Protein AF-A0A838IN71-F1 (afdb_monomer_lite)

Structure (mmCIF, N/CA/C/O backbone):
data_AF-A0A838IN71-F1
#
_entry.id   AF-A0A838IN71-F1
#
loop_
_atom_site.group_PDB
_atom_site.id
_atom_site.type_symbol
_atom_site.label_atom_id
_atom_site.label_alt_id
_atom_site.label_comp_id
_atom_site.label_asym_id
_atom_site.label_entity_id
_atom_site.label_seq_id
_atom_site.pdbx_PDB_ins_code
_atom_site.Cartn_x
_atom_site.Cartn_y
_atom_site.Cartn_z
_atom_site.occupancy
_atom_site.B_iso_or_equiv
_atom_site.auth_seq_id
_atom_site.auth_comp_id
_atom_site.auth_asym_id
_atom_site.auth_atom_id
_atom_site.pdbx_PDB_model_num
ATOM 1 N N . MET A 1 1 ? -77.346 1.295 -8.255 1.00 39.66 1 MET A N 1
ATOM 2 C CA . MET A 1 1 ? -76.320 2.334 -7.996 1.00 39.66 1 MET A CA 1
ATOM 3 C C . MET A 1 1 ? -75.151 1.724 -7.218 1.00 39.66 1 MET A C 1
ATOM 5 O O . MET A 1 1 ? -75.276 1.506 -6.024 1.00 39.66 1 MET A O 1
ATOM 9 N N . LYS A 1 2 ? -74.033 1.390 -7.883 1.00 36.31 2 LYS A N 1
ATOM 10 C CA . LYS A 1 2 ? -72.777 0.961 -7.232 1.00 36.31 2 LYS A CA 1
ATOM 11 C C . LYS A 1 2 ? -71.786 2.126 -7.291 1.00 36.31 2 LYS A C 1
ATOM 13 O O . LYS A 1 2 ? -71.328 2.475 -8.375 1.00 36.31 2 LYS A O 1
ATOM 18 N N . GLN A 1 3 ? -71.467 2.733 -6.149 1.00 36.28 3 GLN A N 1
ATOM 19 C CA . GLN A 1 3 ? -70.406 3.738 -6.064 1.00 36.28 3 GLN A CA 1
ATOM 20 C C . GLN A 1 3 ? -69.031 3.058 -6.031 1.00 36.28 3 GLN A C 1
ATOM 22 O O . GLN A 1 3 ? -68.723 2.260 -5.147 1.00 36.28 3 GLN A O 1
ATOM 27 N N . ARG A 1 4 ? -68.193 3.399 -7.014 1.00 40.91 4 ARG A N 1
ATOM 28 C CA . ARG A 1 4 ? -66.763 3.073 -7.066 1.00 40.91 4 ARG A CA 1
ATOM 29 C C . ARG A 1 4 ? -66.013 3.892 -6.010 1.00 40.91 4 ARG A C 1
ATOM 31 O O . ARG A 1 4 ? -65.874 5.103 -6.164 1.00 40.91 4 ARG A O 1
ATOM 38 N N . LYS A 1 5 ? -65.453 3.241 -4.985 1.00 42.81 5 LYS A N 1
ATOM 39 C CA . LYS A 1 5 ? -64.387 3.833 -4.160 1.00 42.81 5 LYS A CA 1
ATOM 40 C C . LYS A 1 5 ? -63.046 3.684 -4.885 1.00 42.81 5 LYS A C 1
ATOM 42 O O . LYS A 1 5 ? -62.573 2.575 -5.121 1.00 42.81 5 LYS A O 1
ATOM 47 N N . ARG A 1 6 ? -62.453 4.822 -5.254 1.00 37.00 6 ARG A N 1
ATOM 48 C CA . ARG A 1 6 ? -61.085 4.949 -5.780 1.00 37.00 6 ARG A CA 1
ATOM 49 C C . ARG A 1 6 ? -60.086 4.402 -4.751 1.00 37.00 6 ARG A C 1
ATOM 51 O O . ARG A 1 6 ? -60.018 4.919 -3.637 1.00 37.00 6 ARG A O 1
ATOM 58 N N . LYS A 1 7 ? -59.292 3.395 -5.133 1.00 37.62 7 LYS A N 1
ATOM 59 C CA . LYS A 1 7 ? -58.047 3.039 -4.433 1.00 37.62 7 LYS A CA 1
ATOM 60 C C . LYS A 1 7 ? -57.085 4.223 -4.566 1.00 37.62 7 LYS A C 1
ATOM 62 O O . LYS A 1 7 ? -56.734 4.598 -5.683 1.00 37.62 7 LYS A O 1
ATOM 67 N N . LYS A 1 8 ? -56.701 4.828 -3.437 1.00 40.53 8 LYS A N 1
ATOM 68 C CA . LYS A 1 8 ? -55.570 5.763 -3.376 1.00 40.53 8 LYS A CA 1
ATOM 69 C C . LYS A 1 8 ? -54.296 4.996 -3.733 1.00 40.53 8 LYS A C 1
ATOM 71 O O . LYS A 1 8 ? -54.122 3.859 -3.298 1.00 40.53 8 LYS A O 1
ATOM 76 N N . GLY A 1 9 ? -53.492 5.620 -4.591 1.00 32.91 9 GLY A N 1
ATOM 77 C CA . GLY A 1 9 ? -52.274 5.074 -5.170 1.00 32.91 9 GLY A CA 1
ATOM 78 C C . GLY A 1 9 ? -51.253 4.657 -4.119 1.00 32.91 9 GLY A C 1
ATOM 79 O O . GLY A 1 9 ? -51.220 5.197 -3.013 1.00 32.91 9 GLY A O 1
ATOM 80 N N . GLY A 1 10 ? -50.459 3.657 -4.500 1.00 32.62 10 GLY A N 1
ATOM 81 C CA . GLY A 1 10 ? -49.374 3.114 -3.701 1.00 32.62 10 GLY A CA 1
ATOM 82 C C . GLY A 1 10 ? -48.378 4.192 -3.297 1.00 32.62 10 GLY A C 1
ATOM 83 O O . GLY A 1 10 ? -48.067 5.097 -4.073 1.00 32.62 10 GLY A O 1
ATOM 84 N N . SER A 1 11 ? -47.888 4.079 -2.065 1.00 33.88 11 SER A N 1
ATOM 85 C CA . SER A 1 11 ? -46.715 4.820 -1.634 1.00 33.88 11 SER A CA 1
ATOM 86 C C . SER A 1 11 ? -45.557 4.469 -2.561 1.00 33.88 11 SER A C 1
ATOM 88 O O . SER A 1 11 ? -45.295 3.290 -2.811 1.00 33.88 11 SER A O 1
ATOM 90 N N . ALA A 1 12 ? -44.867 5.497 -3.046 1.00 37.56 12 ALA A N 1
ATOM 91 C CA . ALA A 1 12 ? -43.566 5.344 -3.672 1.00 37.56 12 ALA A CA 1
ATOM 92 C C . ALA A 1 12 ? -42.661 4.465 -2.783 1.00 37.56 12 ALA A C 1
ATOM 94 O O . ALA A 1 12 ? -42.728 4.585 -1.553 1.00 37.56 12 ALA A O 1
ATOM 95 N N . PRO A 1 13 ? -41.837 3.577 -3.364 1.00 39.66 13 PRO A N 1
ATOM 96 C CA . PRO A 1 13 ? -40.834 2.868 -2.588 1.00 39.66 13 PRO A CA 1
ATOM 97 C C . PRO A 1 13 ? -39.922 3.915 -1.938 1.00 39.66 13 PRO A C 1
ATOM 99 O O . PRO A 1 13 ? -39.423 4.815 -2.616 1.00 39.66 13 PRO A O 1
ATOM 102 N N . GLY A 1 14 ? -39.760 3.836 -0.615 1.00 37.97 14 GLY A N 1
ATOM 103 C CA . GLY A 1 14 ? -38.812 4.681 0.110 1.00 37.97 14 GLY A CA 1
ATOM 104 C C . GLY A 1 14 ? -37.399 4.536 -0.470 1.00 37.97 14 GLY A C 1
ATOM 105 O O . GLY A 1 14 ? -37.119 3.531 -1.133 1.00 37.97 14 GLY A O 1
ATOM 106 N N . PRO A 1 15 ? -36.508 5.520 -0.251 1.00 45.12 15 PRO A N 1
ATOM 107 C CA . PRO A 1 15 ? -35.147 5.453 -0.767 1.00 45.12 15 PRO A CA 1
ATOM 108 C C . PRO A 1 15 ? -34.523 4.131 -0.322 1.00 45.12 15 PRO A C 1
ATOM 110 O O . PRO A 1 15 ? -34.572 3.792 0.862 1.00 45.12 15 PRO A O 1
ATOM 113 N N . LEU A 1 16 ? -34.012 3.370 -1.297 1.00 45.66 16 LEU A N 1
ATOM 114 C CA . LEU A 1 16 ? -33.254 2.134 -1.104 1.00 45.66 16 LEU A CA 1
ATOM 115 C C . LEU A 1 16 ? -32.384 2.302 0.141 1.00 45.66 16 LEU A C 1
ATOM 117 O O . LEU A 1 16 ? -31.534 3.191 0.154 1.00 45.66 16 LEU A O 1
ATOM 121 N N . GLY A 1 17 ? -32.644 1.511 1.189 1.00 45.59 17 GLY A N 1
ATOM 122 C CA . GLY A 1 17 ? -31.919 1.602 2.455 1.00 45.59 17 GLY A CA 1
ATOM 123 C C . GLY A 1 17 ? -30.427 1.712 2.167 1.00 45.59 17 GLY A C 1
ATOM 124 O O . GLY A 1 17 ? -29.856 0.809 1.557 1.00 45.59 17 GLY A O 1
ATOM 125 N N . GLN A 1 18 ? -29.848 2.869 2.493 1.00 56.88 18 GLN A N 1
ATOM 126 C CA . GLN A 1 18 ? -28.529 3.282 2.029 1.00 56.88 18 GLN A CA 1
ATOM 127 C C . GLN A 1 18 ? -27.516 2.207 2.430 1.00 56.88 18 GLN A C 1
ATOM 129 O O . GLN A 1 18 ? -27.207 2.045 3.614 1.00 56.88 18 GLN A O 1
ATOM 134 N N . ARG A 1 19 ? -27.066 1.399 1.459 1.00 70.00 19 ARG A N 1
ATOM 135 C CA . ARG A 1 19 ? -26.041 0.384 1.707 1.00 70.00 19 ARG A CA 1
ATOM 136 C C . ARG A 1 19 ? -24.824 1.143 2.222 1.00 70.00 19 ARG A C 1
ATOM 138 O O . ARG A 1 19 ? -24.327 2.019 1.531 1.00 70.00 19 ARG A O 1
ATOM 145 N N . ARG A 1 20 ? -24.400 0.867 3.455 1.00 82.25 20 ARG A N 1
ATOM 146 C CA . ARG A 1 20 ? -23.203 1.494 4.029 1.00 82.25 20 ARG A CA 1
ATOM 147 C C . ARG A 1 20 ? -21.959 0.813 3.480 1.00 82.25 20 ARG A C 1
ATOM 149 O O . ARG A 1 20 ? -21.944 -0.420 3.360 1.00 82.25 20 ARG A O 1
ATOM 156 N N . THR A 1 21 ? -20.953 1.615 3.154 1.00 92.75 21 THR A N 1
ATOM 157 C CA . THR A 1 21 ? -19.617 1.140 2.778 1.00 92.75 21 THR A CA 1
ATOM 158 C C . THR A 1 21 ? -18.914 0.511 3.989 1.00 92.75 21 THR A C 1
ATOM 160 O O . THR A 1 21 ? -19.411 0.583 5.121 1.00 92.75 21 THR A O 1
ATOM 163 N N . ILE A 1 22 ? -17.800 -0.181 3.768 1.00 93.06 22 ILE A N 1
ATOM 164 C CA . ILE A 1 22 ? -16.965 -0.722 4.846 1.00 93.06 22 ILE A CA 1
ATOM 165 C C . ILE A 1 22 ? -16.350 0.441 5.631 1.00 93.06 22 ILE A C 1
ATOM 167 O O . ILE A 1 22 ? -16.442 0.459 6.862 1.00 93.06 22 ILE A O 1
ATOM 171 N N . ALA A 1 23 ? -15.842 1.454 4.927 1.00 93.44 23 ALA A N 1
ATOM 172 C CA . ALA A 1 23 ? -15.331 2.687 5.507 1.00 93.44 23 ALA A CA 1
ATOM 173 C C . ALA A 1 23 ? -16.372 3.395 6.391 1.00 93.44 23 ALA A C 1
ATOM 175 O O . ALA A 1 23 ? -16.059 3.740 7.528 1.00 93.44 23 ALA A O 1
ATOM 176 N N . ASP A 1 24 ? -17.626 3.540 5.938 1.00 91.88 24 ASP A N 1
ATOM 177 C CA . ASP A 1 24 ? -18.691 4.179 6.732 1.00 91.88 24 ASP A CA 1
ATOM 178 C C . ASP A 1 24 ? -18.941 3.441 8.050 1.00 91.88 24 ASP A C 1
ATOM 180 O O . ASP A 1 24 ? -19.147 4.058 9.098 1.00 91.88 24 ASP A O 1
ATOM 184 N N . LYS A 1 25 ? -18.946 2.102 8.010 1.00 92.50 25 LYS A N 1
ATOM 185 C CA . LYS A 1 25 ? -19.155 1.273 9.205 1.00 92.50 25 LYS A CA 1
ATOM 186 C C . LYS A 1 25 ? -18.004 1.443 10.191 1.00 92.50 25 LYS A C 1
ATOM 188 O O . LYS A 1 25 ? -18.261 1.621 11.383 1.00 92.50 25 LYS A O 1
ATOM 193 N N . LEU A 1 26 ? -16.767 1.430 9.697 1.00 92.81 26 LEU A N 1
ATOM 194 C CA . LEU A 1 26 ? -15.571 1.644 10.509 1.00 92.81 26 LEU A CA 1
ATOM 195 C C . LEU A 1 26 ? -15.552 3.047 11.116 1.00 92.81 26 LEU A C 1
ATOM 197 O O . LEU A 1 26 ? -15.467 3.172 12.335 1.00 92.81 26 LEU A O 1
ATOM 201 N N . ALA A 1 27 ? -15.731 4.089 10.305 1.00 91.38 27 ALA A N 1
ATOM 202 C CA . ALA A 1 27 ? -15.763 5.475 10.763 1.00 91.38 27 ALA A CA 1
ATOM 203 C C . ALA A 1 27 ? -16.852 5.695 11.825 1.00 91.38 27 ALA A C 1
ATOM 205 O O . ALA A 1 27 ? -16.599 6.289 12.875 1.00 91.38 27 ALA A O 1
ATOM 206 N N . GLN A 1 28 ? -18.052 5.147 11.609 1.00 90.31 28 GLN A N 1
ATOM 207 C CA . GLN A 1 28 ? -19.135 5.225 12.585 1.00 90.31 28 GLN A CA 1
ATOM 208 C C . GLN A 1 28 ? -18.782 4.517 13.898 1.00 90.31 28 GLN A C 1
ATOM 210 O O . GLN A 1 28 ? -19.074 5.035 14.981 1.00 90.31 28 GLN A O 1
ATOM 215 N N . ARG A 1 29 ? -18.171 3.330 13.823 1.00 90.25 29 ARG A N 1
ATOM 216 C CA . ARG A 1 29 ? -17.752 2.576 15.007 1.00 90.25 29 ARG A CA 1
ATOM 217 C C . ARG A 1 29 ? -16.670 3.332 15.771 1.00 90.25 29 ARG A C 1
ATOM 219 O O . ARG A 1 29 ? -16.819 3.511 16.976 1.00 90.25 29 ARG A O 1
ATOM 226 N N . MET A 1 30 ? -15.652 3.843 15.085 1.00 89.81 30 MET A N 1
ATOM 227 C CA . MET A 1 30 ? -14.589 4.657 15.680 1.00 89.81 30 MET A CA 1
ATOM 228 C C . MET A 1 30 ? -15.146 5.900 16.372 1.00 89.81 30 MET A C 1
ATOM 230 O O . MET A 1 30 ? -14.833 6.149 17.532 1.00 89.81 30 MET A O 1
ATOM 234 N N . HIS A 1 31 ? -16.041 6.634 15.707 1.00 88.62 31 HIS A N 1
ATOM 235 C CA . HIS A 1 31 ? -16.687 7.808 16.290 1.00 88.62 31 HIS A CA 1
ATOM 236 C C . HIS A 1 31 ? -17.460 7.463 17.569 1.00 88.62 31 HIS A C 1
ATOM 238 O O . HIS A 1 31 ? -17.336 8.150 18.582 1.00 88.62 31 HIS A O 1
ATOM 244 N N . LYS A 1 32 ? -18.205 6.349 17.557 1.00 89.75 32 LYS A N 1
ATOM 245 C CA . LYS A 1 32 ? -18.928 5.859 18.736 1.00 89.75 32 LYS A CA 1
ATOM 246 C C . LYS A 1 32 ? -17.983 5.509 19.890 1.00 89.75 32 LYS A C 1
ATOM 248 O O . LYS A 1 32 ? -18.320 5.798 21.034 1.00 89.75 32 LYS A O 1
ATOM 253 N N . TYR A 1 33 ? -16.830 4.900 19.606 1.00 87.81 33 TYR A N 1
ATOM 254 C CA . TYR A 1 33 ? -15.818 4.599 20.625 1.00 87.81 33 TYR A CA 1
ATOM 255 C C . TYR A 1 33 ? -15.187 5.870 21.202 1.00 87.81 33 TYR A C 1
ATOM 257 O O . TYR A 1 33 ? -15.085 5.985 22.418 1.00 87.81 33 TYR A O 1
ATOM 265 N N . LEU A 1 34 ? -14.834 6.847 20.361 1.00 86.56 34 LEU A N 1
ATOM 266 C CA . LEU A 1 34 ? -14.252 8.121 20.804 1.00 86.56 34 LEU A CA 1
ATOM 267 C C . LEU A 1 34 ? -15.211 8.950 21.671 1.00 86.56 34 LEU A C 1
ATOM 269 O O . LEU A 1 34 ? -14.773 9.690 22.545 1.00 86.56 34 LEU A O 1
ATOM 273 N N . GLN A 1 35 ? -16.519 8.825 21.446 1.00 89.19 35 GLN A N 1
ATOM 274 C CA . GLN A 1 35 ? -17.551 9.511 22.231 1.00 89.19 35 GLN A CA 1
ATOM 275 C C . GLN A 1 35 ? -18.035 8.720 23.455 1.00 89.19 35 GLN A C 1
ATOM 277 O O . GLN A 1 35 ? -18.900 9.198 24.198 1.00 89.19 35 GLN A O 1
ATOM 282 N N . ALA A 1 36 ? -17.539 7.501 23.669 1.00 90.88 36 ALA A N 1
ATOM 283 C CA . ALA A 1 36 ? -17.985 6.673 24.776 1.00 90.88 36 ALA A CA 1
ATOM 284 C C . ALA A 1 36 ? -17.544 7.276 26.118 1.00 90.88 36 ALA A C 1
ATOM 286 O O . ALA A 1 36 ? -16.370 7.545 26.348 1.00 90.88 36 ALA A O 1
ATOM 287 N N . LYS A 1 37 ? -18.496 7.449 27.044 1.00 90.44 37 LYS A N 1
ATOM 288 C CA . LYS A 1 37 ? -18.215 7.949 28.405 1.00 90.44 37 LYS A CA 1
ATOM 289 C C . LYS A 1 37 ? -17.441 6.950 29.266 1.00 90.44 37 LYS A C 1
ATOM 291 O O . LYS A 1 37 ? -16.809 7.338 30.240 1.00 90.44 37 LYS A O 1
ATOM 296 N N . VAL A 1 38 ? -17.553 5.666 28.936 1.00 90.31 38 VAL A N 1
ATOM 297 C CA . VAL A 1 38 ? -16.885 4.562 29.621 1.00 90.31 38 VAL A CA 1
ATOM 298 C C . VAL A 1 38 ? -16.115 3.786 28.569 1.00 90.31 38 VAL A C 1
ATOM 300 O O . VAL A 1 38 ? -16.693 3.356 27.570 1.00 90.31 38 VAL A O 1
ATOM 303 N N . VAL A 1 39 ? -14.818 3.623 28.803 1.00 88.69 39 VAL A N 1
ATOM 304 C CA . VAL A 1 39 ? -13.902 2.883 27.936 1.00 88.69 39 VAL A CA 1
ATOM 305 C C . VAL A 1 39 ? -13.248 1.762 28.731 1.00 88.69 39 VAL A C 1
ATOM 307 O O . VAL A 1 39 ? -12.984 1.908 29.926 1.00 88.69 39 VAL A O 1
ATOM 310 N N . ASP A 1 40 ? -12.989 0.638 28.072 1.00 90.69 40 ASP A N 1
ATOM 311 C CA . ASP A 1 40 ? -12.219 -0.443 28.674 1.00 90.69 40 ASP A CA 1
ATOM 312 C C . ASP A 1 40 ? -10.722 -0.112 28.610 1.00 90.69 40 ASP A C 1
ATOM 314 O O . ASP A 1 40 ? -10.090 -0.190 27.557 1.00 90.69 40 ASP A O 1
ATOM 318 N N . LEU A 1 41 ? -10.151 0.254 29.758 1.00 91.94 41 LEU A N 1
ATOM 319 C CA . LEU A 1 41 ? -8.739 0.619 29.874 1.00 91.94 41 LEU A CA 1
ATOM 320 C C . LEU A 1 41 ? -7.790 -0.543 29.561 1.00 91.94 41 LEU A C 1
ATOM 322 O O . LEU A 1 41 ? -6.666 -0.292 29.127 1.00 91.94 41 LEU A O 1
ATOM 326 N N . ARG A 1 42 ? -8.218 -1.800 29.759 1.00 92.62 42 ARG A N 1
ATOM 327 C CA . ARG A 1 42 ? -7.401 -2.968 29.394 1.00 92.62 42 ARG A CA 1
ATOM 328 C C . ARG A 1 42 ? -7.274 -3.050 27.882 1.00 92.62 42 ARG A C 1
ATOM 330 O O . ARG A 1 42 ? -6.158 -3.046 27.382 1.00 92.62 42 ARG A O 1
ATOM 337 N N . SER A 1 43 ? -8.399 -2.963 27.172 1.00 88.88 43 SER A N 1
ATOM 338 C CA . SER A 1 43 ? -8.415 -2.895 25.708 1.00 88.88 43 SER A CA 1
ATOM 339 C C . SER A 1 43 ? -7.576 -1.733 25.158 1.00 88.88 43 SER A C 1
ATOM 341 O O . SER A 1 43 ? -6.866 -1.908 24.172 1.00 88.88 43 SER A O 1
ATOM 343 N N . VAL A 1 44 ? -7.603 -0.555 25.798 1.00 89.12 44 VAL A N 1
ATOM 344 C CA . VAL A 1 44 ? -6.765 0.591 25.386 1.00 89.12 44 VAL A CA 1
ATOM 345 C C . VAL A 1 44 ? -5.276 0.295 25.571 1.00 89.12 44 VAL A C 1
ATOM 347 O O . VAL A 1 44 ? -4.481 0.576 24.677 1.00 89.12 44 VAL A O 1
ATOM 350 N N . ARG A 1 45 ? -4.885 -0.274 26.717 1.00 92.56 45 ARG A N 1
ATOM 351 C CA . ARG A 1 45 ? -3.492 -0.651 26.987 1.00 92.56 45 ARG A CA 1
ATOM 352 C C . ARG A 1 45 ? -3.007 -1.712 26.002 1.00 92.56 45 ARG A C 1
ATOM 354 O O . ARG A 1 45 ? -1.938 -1.548 25.428 1.00 92.56 45 ARG A O 1
ATOM 361 N N . ASP A 1 46 ? -3.787 -2.769 25.812 1.00 90.75 46 ASP A N 1
ATOM 362 C CA . ASP A 1 46 ? -3.407 -3.902 24.969 1.00 90.75 46 ASP A CA 1
ATOM 363 C C . ASP A 1 46 ? -3.315 -3.465 23.497 1.00 90.75 46 ASP A C 1
ATOM 365 O O . ASP A 1 46 ? -2.354 -3.798 22.809 1.00 90.75 46 ASP A O 1
ATOM 369 N N . GLY A 1 47 ? -4.245 -2.615 23.042 1.00 87.56 47 GLY A N 1
ATOM 370 C CA . GLY A 1 47 ? -4.174 -1.990 21.721 1.00 87.56 47 GLY A CA 1
ATOM 371 C C . GLY A 1 47 ? -2.962 -1.069 21.553 1.00 87.56 47 GLY A C 1
ATOM 372 O O . GLY A 1 47 ? -2.338 -1.077 20.496 1.00 87.56 47 GLY A O 1
ATOM 373 N N . LYS A 1 48 ? -2.585 -0.311 22.592 1.00 89.00 48 LYS A N 1
ATOM 374 C CA . LYS A 1 48 ? -1.374 0.521 22.571 1.00 89.00 48 LYS A CA 1
ATOM 375 C C . LYS A 1 48 ? -0.109 -0.329 22.435 1.00 89.00 48 LYS A C 1
ATOM 377 O O . LYS A 1 48 ? 0.729 0.002 21.608 1.00 89.00 48 LYS A O 1
ATOM 382 N N . MET A 1 49 ? 0.010 -1.406 23.211 1.00 89.50 49 MET A N 1
ATOM 383 C CA . MET A 1 49 ? 1.163 -2.309 23.133 1.00 89.50 49 MET A CA 1
ATOM 384 C C . MET A 1 49 ? 1.281 -2.938 21.743 1.00 89.50 49 MET A C 1
ATOM 386 O O . MET A 1 49 ? 2.330 -2.838 21.122 1.00 89.50 49 MET A O 1
ATOM 390 N N . ALA A 1 50 ? 0.180 -3.475 21.207 1.00 87.19 50 ALA A N 1
ATOM 391 C CA . ALA A 1 50 ? 0.169 -4.035 19.857 1.00 87.19 50 ALA A CA 1
ATOM 392 C C . ALA A 1 50 ? 0.565 -3.001 18.786 1.00 87.19 50 ALA A C 1
ATOM 394 O O . ALA A 1 50 ? 1.250 -3.337 17.823 1.00 87.19 50 ALA A O 1
ATOM 395 N N . ALA A 1 51 ? 0.152 -1.739 18.949 1.00 86.25 51 ALA A N 1
ATOM 396 C CA . ALA A 1 51 ? 0.531 -0.665 18.035 1.00 86.25 51 ALA A CA 1
ATOM 397 C C . ALA A 1 51 ? 2.006 -0.268 18.142 1.00 86.25 51 ALA A C 1
ATOM 399 O O . ALA A 1 51 ? 2.629 0.040 17.128 1.00 86.25 51 ALA A O 1
ATOM 400 N N . GLU A 1 52 ? 2.577 -0.276 19.345 1.00 88.94 52 GLU A N 1
ATOM 401 C CA . GLU A 1 52 ? 4.008 -0.038 19.551 1.00 88.94 52 GLU A CA 1
ATOM 402 C C . GLU A 1 52 ? 4.852 -1.174 18.951 1.00 88.94 52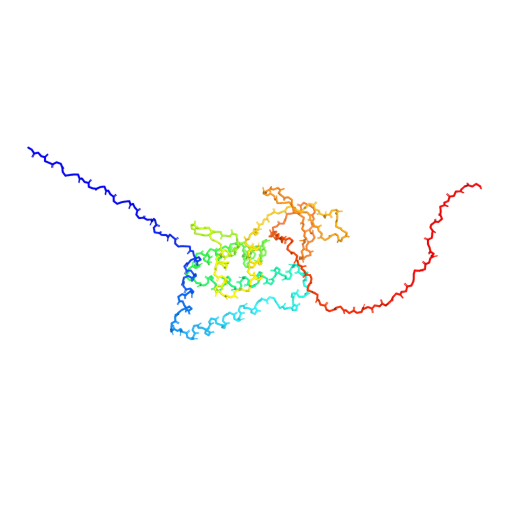 GLU A C 1
ATOM 404 O O . GLU A 1 52 ? 5.830 -0.889 18.258 1.00 88.94 52 GLU A O 1
ATOM 409 N N . ASP A 1 53 ? 4.426 -2.428 19.126 1.00 89.44 53 ASP A N 1
ATOM 410 C CA . ASP A 1 53 ? 5.102 -3.610 18.580 1.00 89.44 53 ASP A CA 1
ATOM 411 C C . ASP A 1 53 ? 5.121 -3.599 17.045 1.00 89.44 53 ASP A C 1
ATOM 413 O O . ASP A 1 53 ? 6.179 -3.763 16.436 1.00 89.44 53 ASP A O 1
ATOM 417 N N . LEU A 1 54 ? 3.977 -3.339 16.401 1.00 87.38 54 LEU A N 1
ATOM 418 C CA . LEU A 1 54 ? 3.918 -3.249 14.940 1.00 87.38 54 LEU A CA 1
ATOM 419 C C . LEU A 1 54 ? 4.668 -2.030 14.413 1.00 87.38 54 LEU A C 1
ATOM 421 O O . LEU A 1 54 ? 5.375 -2.111 13.415 1.00 87.38 54 LEU A O 1
ATOM 425 N N . ARG A 1 55 ? 4.592 -0.886 15.094 1.00 86.88 55 ARG A N 1
ATOM 426 C CA . ARG A 1 55 ? 5.336 0.297 14.655 1.00 86.88 55 ARG A CA 1
ATOM 427 C C . ARG A 1 55 ? 6.851 0.102 14.736 1.00 86.88 55 ARG A C 1
ATOM 429 O O . ARG A 1 55 ? 7.572 0.714 13.951 1.00 86.88 55 ARG A O 1
ATOM 436 N N . ALA A 1 56 ? 7.341 -0.767 15.621 1.00 87.75 56 ALA A N 1
ATOM 437 C CA . ALA A 1 56 ? 8.759 -1.116 15.689 1.00 87.75 56 ALA A CA 1
ATOM 438 C C . ALA A 1 56 ? 9.276 -1.825 14.421 1.00 87.75 56 ALA A C 1
ATOM 440 O O . ALA A 1 56 ? 10.488 -1.885 14.216 1.00 87.75 56 ALA A O 1
ATOM 441 N N . THR A 1 57 ? 8.392 -2.325 13.547 1.00 86.38 57 THR A N 1
ATOM 442 C CA . THR A 1 57 ? 8.780 -2.913 12.255 1.00 86.38 57 THR A CA 1
ATOM 443 C C . THR A 1 57 ? 8.972 -1.870 11.151 1.00 86.38 57 THR A C 1
ATOM 445 O O . THR A 1 57 ? 9.453 -2.214 10.070 1.00 86.38 57 THR A O 1
ATOM 448 N N . VAL A 1 58 ? 8.595 -0.606 11.382 1.00 90.44 58 VAL A N 1
ATOM 449 C CA . VAL A 1 58 ? 8.830 0.488 10.431 1.00 90.44 58 VAL A CA 1
ATOM 450 C C . VAL A 1 58 ? 10.331 0.755 10.329 1.00 90.44 58 VAL A C 1
ATOM 452 O O . VAL A 1 58 ? 11.033 0.805 11.339 1.00 90.44 58 VAL A O 1
ATOM 455 N N . ALA A 1 59 ? 10.833 0.935 9.104 1.00 88.62 59 ALA A N 1
ATOM 456 C CA . ALA A 1 59 ? 12.244 1.222 8.870 1.00 88.62 59 ALA A CA 1
ATOM 457 C C . ALA A 1 59 ? 12.736 2.413 9.714 1.00 88.62 59 ALA A C 1
ATOM 459 O O . ALA A 1 59 ? 12.129 3.487 9.716 1.00 88.62 59 ALA A O 1
ATOM 460 N N . SER A 1 60 ? 13.860 2.218 10.413 1.00 90.56 60 SER A N 1
ATOM 461 C CA . SER A 1 60 ? 14.451 3.252 11.262 1.00 90.56 60 SER A CA 1
ATOM 462 C C . SER A 1 60 ? 15.011 4.412 10.437 1.00 90.56 60 SER A C 1
ATOM 464 O O . SER A 1 60 ? 15.335 4.263 9.256 1.00 90.56 60 SER A O 1
ATOM 466 N N . SER A 1 61 ? 15.177 5.572 11.072 1.00 89.88 61 SER A N 1
ATOM 467 C CA . SER A 1 61 ? 15.763 6.758 10.438 1.00 89.88 61 SER A CA 1
ATOM 468 C C . SER A 1 61 ? 17.149 6.483 9.847 1.00 89.88 61 SER A C 1
ATOM 470 O O . SER A 1 61 ? 17.464 6.988 8.773 1.00 89.88 61 SER A O 1
ATOM 472 N N . GLU A 1 62 ? 17.959 5.658 10.514 1.00 91.50 62 GLU A N 1
ATOM 473 C CA . GLU A 1 62 ? 19.288 5.251 10.048 1.00 91.50 62 GLU A CA 1
ATOM 474 C C . GLU A 1 62 ? 19.181 4.433 8.758 1.00 91.50 62 GLU A C 1
ATOM 476 O O . GLU A 1 62 ? 19.823 4.766 7.767 1.00 91.50 62 GLU A O 1
ATOM 481 N N . LYS A 1 63 ? 18.294 3.427 8.732 1.00 91.00 63 LYS A N 1
ATOM 482 C CA . LYS A 1 63 ? 18.040 2.601 7.543 1.00 91.00 63 LYS A CA 1
ATOM 483 C C . LYS A 1 63 ? 17.527 3.443 6.373 1.00 91.00 63 LYS A C 1
ATOM 485 O O . LYS A 1 63 ? 17.930 3.240 5.234 1.00 91.00 63 LYS A O 1
ATOM 490 N N . LEU A 1 64 ? 16.626 4.386 6.642 1.00 91.88 64 LEU A N 1
ATOM 491 C CA . LEU A 1 64 ? 16.061 5.265 5.618 1.00 91.88 64 LEU A CA 1
ATOM 492 C C . LEU A 1 64 ? 17.105 6.229 5.038 1.00 91.88 64 LEU A C 1
ATOM 494 O O . LEU A 1 64 ? 17.025 6.551 3.854 1.00 91.88 64 LEU A O 1
ATOM 498 N N . ALA A 1 65 ? 18.085 6.665 5.835 1.00 92.50 65 ALA A N 1
ATOM 499 C CA . ALA A 1 65 ? 19.156 7.558 5.391 1.00 92.50 65 ALA A CA 1
ATOM 500 C C . ALA A 1 65 ? 20.143 6.895 4.411 1.00 92.50 65 ALA A C 1
ATOM 502 O O . ALA A 1 65 ? 20.810 7.597 3.654 1.00 92.50 65 ALA A O 1
ATOM 503 N N . GLU A 1 66 ? 20.220 5.562 4.400 1.00 92.62 66 GLU A N 1
ATOM 504 C CA . GLU A 1 66 ? 21.039 4.788 3.454 1.00 92.62 66 GLU A CA 1
ATOM 505 C C . GLU A 1 66 ? 20.401 4.680 2.058 1.00 92.62 66 GLU A C 1
ATOM 507 O O . GLU A 1 66 ? 21.061 4.289 1.095 1.00 92.62 66 GLU A O 1
ATOM 512 N N . LEU A 1 67 ? 19.112 5.006 1.931 1.00 89.88 67 LEU A N 1
ATOM 513 C CA . LEU A 1 67 ? 18.359 4.864 0.690 1.00 89.88 67 LEU A CA 1
ATOM 514 C C . LEU A 1 67 ? 18.357 6.164 -0.115 1.00 89.88 67 LEU A C 1
ATOM 516 O O . LEU A 1 67 ? 18.440 7.269 0.422 1.00 89.88 67 LEU A O 1
ATOM 520 N N . HIS A 1 68 ? 18.142 6.045 -1.428 1.00 89.38 68 HIS A N 1
ATOM 521 C CA . HIS A 1 68 ? 17.812 7.209 -2.245 1.00 89.38 68 HIS A CA 1
ATOM 522 C C . HIS A 1 68 ? 16.581 7.929 -1.647 1.00 89.38 68 HIS A C 1
ATOM 524 O O . HIS A 1 68 ? 15.601 7.248 -1.332 1.00 89.38 68 HIS A O 1
ATOM 530 N N . PRO A 1 69 ? 16.543 9.273 -1.540 1.00 89.31 69 PRO A N 1
ATOM 531 C CA . PRO A 1 69 ? 15.463 9.985 -0.843 1.00 89.31 69 PRO A CA 1
ATOM 532 C C . PRO A 1 69 ? 14.048 9.645 -1.334 1.00 89.31 69 PRO A C 1
ATOM 534 O O . PRO A 1 69 ? 13.116 9.518 -0.540 1.00 89.31 69 PRO A O 1
ATOM 537 N N . ALA A 1 70 ? 13.880 9.437 -2.645 1.00 86.62 70 ALA A N 1
ATOM 538 C CA . ALA A 1 70 ? 12.599 9.004 -3.209 1.00 86.62 70 ALA A CA 1
ATOM 539 C C . ALA A 1 70 ? 12.216 7.573 -2.783 1.00 86.62 70 ALA A C 1
ATOM 541 O O . ALA A 1 70 ? 11.036 7.287 -2.582 1.00 86.62 70 ALA A O 1
ATOM 542 N N . HIS A 1 71 ? 13.201 6.682 -2.619 1.00 87.88 71 HIS A N 1
ATOM 543 C CA . HIS A 1 71 ? 12.970 5.330 -2.118 1.00 87.88 71 HIS A CA 1
ATOM 544 C C . HIS A 1 71 ? 12.706 5.329 -0.610 1.00 87.88 71 HIS A C 1
ATOM 546 O O . HIS A 1 71 ? 11.787 4.652 -0.168 1.00 87.88 71 HIS A O 1
ATOM 552 N N . ALA A 1 72 ? 13.434 6.138 0.165 1.00 91.25 72 ALA A N 1
ATOM 553 C CA . ALA A 1 72 ? 13.218 6.293 1.602 1.00 91.25 72 ALA A CA 1
ATOM 554 C C . ALA A 1 72 ? 11.772 6.712 1.914 1.00 91.25 72 ALA A C 1
ATOM 556 O O . ALA A 1 72 ? 11.113 6.104 2.755 1.00 91.25 72 ALA A O 1
ATOM 557 N N . LEU A 1 73 ? 11.244 7.697 1.177 1.00 89.94 73 LEU A N 1
ATOM 558 C CA . LEU A 1 73 ? 9.861 8.146 1.342 1.00 89.94 73 LEU A CA 1
ATOM 559 C C . LEU A 1 73 ? 8.846 7.042 1.017 1.00 89.94 73 LEU A C 1
ATOM 561 O O . LEU A 1 73 ? 7.855 6.888 1.729 1.00 89.94 73 LEU A O 1
ATOM 565 N N . TYR A 1 74 ? 9.101 6.274 -0.047 1.00 88.44 74 TYR A N 1
ATOM 566 C CA . TYR A 1 74 ? 8.274 5.130 -0.422 1.00 88.44 74 TYR A CA 1
ATOM 567 C C . TYR A 1 74 ? 8.276 4.054 0.670 1.00 88.44 74 TYR A C 1
ATOM 569 O O . TYR A 1 74 ? 7.208 3.617 1.086 1.00 88.44 74 TYR A O 1
ATOM 577 N N . VAL A 1 75 ? 9.459 3.655 1.150 1.00 90.56 75 VAL A N 1
ATOM 578 C CA . VAL A 1 75 ? 9.617 2.621 2.184 1.00 90.56 75 VAL A CA 1
ATOM 579 C C . VAL A 1 75 ? 8.925 3.046 3.473 1.00 90.56 75 VAL A C 1
ATOM 581 O O . VAL A 1 75 ? 8.119 2.285 4.002 1.00 90.56 75 VAL A O 1
ATOM 584 N N . TYR A 1 76 ? 9.166 4.276 3.933 1.00 92.81 76 TYR A N 1
ATOM 585 C CA . TYR A 1 76 ? 8.531 4.799 5.140 1.00 92.81 76 TYR A CA 1
ATOM 586 C C . TYR A 1 76 ? 7.003 4.775 5.032 1.00 92.81 76 TYR A C 1
ATOM 588 O O . TYR A 1 76 ? 6.323 4.231 5.901 1.00 92.81 76 TYR A O 1
ATOM 596 N N . ALA A 1 77 ? 6.453 5.304 3.934 1.00 92.19 77 ALA A N 1
ATOM 597 C CA . ALA A 1 77 ? 5.011 5.332 3.741 1.00 92.19 77 ALA A CA 1
ATOM 598 C C . ALA A 1 77 ? 4.412 3.928 3.602 1.00 92.19 77 ALA A C 1
ATOM 600 O O . ALA A 1 77 ? 3.376 3.648 4.194 1.00 92.19 77 ALA A O 1
ATOM 601 N N . GLN A 1 78 ? 5.052 3.028 2.856 1.00 91.44 78 GLN A N 1
ATOM 602 C CA . GLN A 1 78 ? 4.563 1.659 2.710 1.00 91.44 78 GLN A CA 1
ATOM 603 C C . GLN A 1 78 ? 4.574 0.916 4.053 1.00 91.44 78 GLN A C 1
ATOM 605 O O . GLN A 1 78 ? 3.607 0.221 4.353 1.00 91.44 78 GLN A O 1
ATOM 610 N N . ASN A 1 79 ? 5.616 1.090 4.873 1.00 93.31 79 ASN A N 1
ATOM 611 C CA . ASN A 1 79 ? 5.709 0.463 6.191 1.00 93.31 79 ASN A CA 1
ATOM 612 C C . ASN A 1 79 ? 4.635 0.994 7.150 1.00 93.31 79 ASN A C 1
ATOM 614 O O . ASN A 1 79 ? 3.900 0.201 7.732 1.00 93.31 79 ASN A O 1
ATOM 618 N N . GLU A 1 80 ? 4.490 2.319 7.271 1.00 93.50 80 GLU A N 1
ATOM 619 C CA . GLU A 1 80 ? 3.440 2.934 8.101 1.00 93.50 80 GLU A CA 1
ATOM 620 C C . GLU A 1 80 ? 2.040 2.516 7.628 1.00 93.50 80 GLU A C 1
ATOM 622 O O . GLU A 1 80 ? 1.174 2.176 8.433 1.00 93.50 80 GLU A O 1
ATOM 627 N N . PHE A 1 81 ? 1.817 2.475 6.310 1.00 95.00 81 PHE A N 1
ATOM 628 C CA . PHE A 1 81 ? 0.557 1.994 5.751 1.00 95.00 81 PHE A CA 1
ATOM 629 C C . PHE A 1 81 ? 0.301 0.529 6.127 1.00 95.00 81 PHE A C 1
ATOM 631 O O . PHE A 1 81 ? -0.815 0.189 6.511 1.00 95.00 81 PHE A O 1
ATOM 638 N N . SER A 1 82 ? 1.320 -0.330 6.030 1.00 93.38 82 SER A N 1
ATOM 639 C CA . SER A 1 82 ? 1.220 -1.753 6.373 1.00 93.38 82 SER A CA 1
ATOM 640 C C . SER A 1 82 ? 0.805 -1.952 7.831 1.00 93.38 82 SER A C 1
ATOM 642 O O . SER A 1 82 ? -0.116 -2.719 8.092 1.00 93.38 82 SER A O 1
ATOM 644 N N . VAL A 1 83 ? 1.408 -1.204 8.761 1.00 93.12 83 VAL A N 1
ATOM 645 C CA . VAL A 1 83 ? 1.053 -1.241 10.191 1.00 93.12 83 VAL A CA 1
ATOM 646 C C . VAL A 1 83 ? -0.412 -0.851 10.409 1.00 93.12 83 VAL A C 1
ATOM 648 O O . VAL A 1 83 ? -1.153 -1.531 11.120 1.00 93.12 83 VAL A O 1
ATOM 651 N N . ILE A 1 84 ? -0.870 0.224 9.762 1.00 94.06 84 ILE A N 1
ATOM 652 C CA . ILE A 1 84 ? -2.271 0.659 9.859 1.00 94.06 84 ILE A CA 1
ATOM 653 C C . ILE A 1 84 ? -3.209 -0.399 9.267 1.00 94.06 84 ILE A C 1
ATOM 655 O O . ILE A 1 84 ? -4.249 -0.701 9.855 1.00 94.06 84 ILE A O 1
ATOM 659 N N . ALA A 1 85 ? -2.858 -0.960 8.111 1.00 94.75 85 ALA A N 1
ATOM 660 C CA . ALA A 1 85 ? -3.647 -1.990 7.453 1.00 94.75 85 ALA A CA 1
ATOM 661 C C . ALA A 1 85 ? -3.792 -3.232 8.338 1.00 94.75 85 ALA A C 1
ATOM 663 O O . ALA A 1 85 ? -4.903 -3.733 8.483 1.00 94.75 85 ALA A O 1
ATOM 664 N N . GLU A 1 86 ? -2.717 -3.678 8.984 1.00 93.75 86 GLU A N 1
ATOM 665 C CA . GLU A 1 86 ? -2.730 -4.826 9.890 1.00 93.75 86 GLU A CA 1
ATOM 666 C C . GLU A 1 86 ? -3.685 -4.610 11.075 1.00 93.75 86 GLU A C 1
ATOM 668 O O . GLU A 1 86 ? -4.536 -5.457 11.357 1.00 93.75 86 GLU A O 1
ATOM 673 N N . HIS A 1 87 ? -3.667 -3.421 11.687 1.00 91.81 87 HIS A N 1
ATOM 674 C CA . HIS A 1 87 ? -4.631 -3.060 12.731 1.00 91.81 87 HIS A CA 1
ATOM 675 C C . HIS A 1 87 ? -6.083 -2.988 12.254 1.00 91.81 87 HIS A C 1
ATOM 677 O O . HIS A 1 87 ? -7.002 -3.255 13.030 1.00 91.81 87 HIS A O 1
ATOM 683 N N . LEU A 1 88 ? -6.328 -2.594 11.004 1.00 93.62 88 LEU A N 1
ATOM 684 C CA . LEU A 1 88 ? -7.685 -2.568 10.467 1.00 93.62 88 LEU A CA 1
ATOM 685 C C . LEU A 1 88 ? -8.166 -3.971 10.095 1.00 93.62 88 LEU A C 1
ATOM 687 O O . LEU A 1 88 ? -9.329 -4.286 10.336 1.00 93.62 88 LEU A O 1
ATOM 691 N N . LEU A 1 89 ? -7.299 -4.817 9.536 1.00 94.75 89 LEU A N 1
ATOM 692 C CA . LEU A 1 89 ? -7.656 -6.145 9.031 1.00 94.75 89 LEU A CA 1
ATOM 693 C C . LEU A 1 89 ? -8.140 -7.101 10.128 1.00 94.75 89 LEU A C 1
ATOM 695 O O . LEU A 1 89 ? -8.959 -7.972 9.842 1.00 94.75 89 LEU A O 1
ATOM 699 N N . VAL A 1 90 ? -7.736 -6.891 11.385 1.00 92.25 90 VAL A N 1
ATOM 700 C CA . VAL A 1 90 ? -8.260 -7.657 12.532 1.00 92.25 90 VAL A CA 1
ATOM 701 C C . VAL A 1 90 ? -9.696 -7.279 12.920 1.00 92.25 90 VAL A C 1
ATOM 703 O O . VAL A 1 90 ? -10.334 -7.973 13.716 1.00 92.25 90 VAL A O 1
ATOM 706 N N . LEU A 1 91 ? -10.235 -6.175 12.391 1.00 92.69 91 LEU A N 1
ATOM 707 C CA . LEU A 1 91 ? -11.585 -5.728 12.716 1.00 92.69 91 LEU A CA 1
ATOM 708 C C . LEU A 1 91 ? -12.639 -6.562 11.966 1.00 92.69 91 LEU A C 1
ATOM 710 O O . LEU A 1 91 ? -12.474 -6.852 10.779 1.00 92.69 91 LEU A O 1
ATOM 714 N N . PRO A 1 92 ? -13.785 -6.888 12.600 1.00 92.12 92 PRO A N 1
ATOM 715 C CA . PRO A 1 92 ? -14.836 -7.694 11.972 1.00 92.12 92 PRO A CA 1
ATOM 716 C C . PRO A 1 92 ? -15.345 -7.143 10.633 1.00 92.12 92 PRO A C 1
ATOM 718 O O . PRO A 1 92 ? -15.726 -7.906 9.748 1.00 92.12 92 PRO A O 1
ATOM 721 N N . GLU A 1 93 ? -15.357 -5.820 10.474 1.00 93.19 93 GLU A N 1
ATOM 722 C CA . GLU A 1 93 ? -15.756 -5.131 9.248 1.00 93.19 93 GLU A CA 1
ATOM 723 C C . GLU A 1 93 ? -14.813 -5.421 8.068 1.00 93.19 93 GLU A C 1
ATOM 725 O O . GLU A 1 93 ? -15.259 -5.403 6.920 1.00 93.19 93 GLU A O 1
ATOM 730 N N . MET A 1 94 ? -13.543 -5.729 8.352 1.00 95.25 94 MET A N 1
ATOM 731 C CA . MET A 1 94 ? -12.489 -6.002 7.372 1.00 95.25 94 MET A CA 1
ATOM 732 C C . MET A 1 94 ? -12.305 -7.492 7.078 1.00 95.25 94 MET A C 1
ATOM 734 O O . MET A 1 94 ? -11.514 -7.840 6.204 1.00 95.25 94 MET A O 1
ATOM 738 N N . ARG A 1 95 ? -13.071 -8.378 7.729 1.00 94.31 95 ARG A N 1
ATOM 739 C CA . ARG A 1 95 ? -12.908 -9.836 7.624 1.00 94.31 95 ARG A CA 1
ATOM 740 C C . ARG A 1 95 ? -12.841 -10.354 6.186 1.00 94.31 95 ARG A C 1
ATOM 742 O O . ARG A 1 95 ? -12.028 -11.208 5.881 1.00 94.31 95 ARG A O 1
ATOM 749 N N . ARG A 1 96 ? -13.652 -9.801 5.279 1.00 93.69 96 ARG A N 1
ATOM 750 C CA . ARG A 1 96 ? -13.636 -10.213 3.866 1.00 93.69 96 ARG A CA 1
ATOM 751 C C . ARG A 1 96 ? -12.314 -9.881 3.161 1.00 93.69 96 ARG A C 1
ATOM 753 O O . ARG A 1 96 ? -11.914 -10.629 2.278 1.00 93.69 96 ARG A O 1
ATOM 760 N N . PHE A 1 97 ? -11.672 -8.767 3.514 1.00 96.38 97 PHE A N 1
ATOM 761 C CA . PHE A 1 97 ? -10.323 -8.478 3.030 1.00 96.38 97 PHE A CA 1
ATOM 762 C C . PHE A 1 97 ? -9.317 -9.427 3.659 1.00 96.38 97 PHE A C 1
ATOM 764 O O . PHE A 1 97 ? -8.512 -9.981 2.929 1.00 96.38 97 PHE A O 1
ATOM 771 N N . TYR A 1 98 ? -9.388 -9.629 4.977 1.00 96.31 98 TYR A N 1
ATOM 772 C CA . TYR A 1 98 ? -8.480 -10.526 5.689 1.00 96.31 98 TYR A CA 1
ATOM 773 C C . TYR A 1 98 ? -8.490 -11.935 5.085 1.00 96.31 98 TYR A C 1
ATOM 775 O O . TYR A 1 98 ? -7.451 -12.395 4.629 1.00 96.31 98 TYR A O 1
ATOM 783 N N . ASP A 1 99 ? -9.669 -12.556 4.982 1.00 95.81 99 ASP A N 1
ATOM 784 C CA . ASP A 1 99 ? -9.822 -13.910 4.439 1.00 95.81 99 ASP A CA 1
ATOM 785 C C . ASP A 1 99 ? -9.257 -13.990 3.003 1.00 95.81 99 ASP A C 1
ATOM 787 O O . ASP A 1 99 ? -8.492 -14.891 2.680 1.00 95.81 99 ASP A O 1
ATOM 791 N N . PHE A 1 100 ? -9.552 -12.997 2.151 1.00 96.19 100 PHE A N 1
ATOM 792 C CA . PHE A 1 100 ? -9.020 -12.956 0.784 1.00 96.19 100 PHE A CA 1
ATOM 793 C C . PHE A 1 100 ? -7.498 -12.787 0.731 1.00 96.19 100 PHE A C 1
ATOM 795 O O . PHE A 1 100 ? -6.845 -13.405 -0.105 1.00 96.19 100 PHE A O 1
ATOM 802 N N . ILE A 1 101 ? -6.937 -11.902 1.559 1.00 95.06 101 ILE A N 1
ATOM 803 C CA . ILE A 1 101 ? -5.500 -11.613 1.556 1.00 95.06 101 ILE A CA 1
ATOM 804 C C . ILE A 1 101 ? -4.726 -12.838 2.031 1.00 95.06 101 ILE A C 1
ATOM 806 O O . ILE A 1 101 ? -3.732 -13.165 1.397 1.00 95.06 101 ILE A O 1
ATOM 810 N N . VAL A 1 102 ? -5.205 -13.532 3.067 1.00 94.31 102 VAL A N 1
ATOM 811 C CA . VAL A 1 102 ? -4.601 -14.782 3.554 1.00 94.31 102 VAL A CA 1
ATOM 812 C C . VAL A 1 102 ? -4.616 -15.851 2.460 1.00 94.31 102 VAL A C 1
ATOM 814 O O . VAL A 1 102 ? -3.566 -16.387 2.121 1.00 94.31 102 VAL A O 1
ATOM 817 N N . ASP A 1 103 ? -5.769 -16.089 1.825 1.00 94.19 103 ASP A N 1
ATOM 818 C CA . ASP A 1 103 ? -5.873 -17.064 0.730 1.00 94.19 103 ASP A CA 1
ATOM 819 C C . ASP A 1 103 ? -4.951 -16.702 -0.454 1.00 94.19 103 ASP A C 1
ATOM 821 O O . ASP A 1 103 ? -4.342 -17.568 -1.088 1.00 94.19 103 ASP A O 1
ATOM 825 N N . ALA A 1 104 ? -4.847 -15.410 -0.778 1.00 93.69 104 ALA A N 1
ATOM 826 C CA . ALA A 1 104 ? -3.983 -14.924 -1.846 1.00 93.69 104 ALA A CA 1
ATOM 827 C C . ALA A 1 104 ? -2.495 -15.023 -1.474 1.00 93.69 104 ALA A C 1
ATOM 829 O O . ALA A 1 104 ? -1.672 -15.306 -2.342 1.00 93.69 104 ALA A O 1
ATOM 830 N N . GLU A 1 105 ? -2.137 -14.794 -0.215 1.00 91.94 105 GLU A N 1
ATOM 831 C CA . GLU A 1 105 ? -0.767 -14.916 0.276 1.00 91.94 105 GLU A CA 1
ATOM 832 C C . GLU A 1 105 ? -0.300 -16.369 0.196 1.00 91.94 105 GLU A C 1
ATOM 834 O O . GLU A 1 105 ? 0.729 -16.635 -0.420 1.00 91.94 105 GLU A O 1
ATOM 839 N N . ASP A 1 106 ? -1.110 -17.316 0.673 1.00 90.19 106 ASP A N 1
ATOM 840 C CA . ASP A 1 106 ? -0.820 -18.751 0.570 1.00 90.19 106 ASP A CA 1
ATOM 841 C C . ASP A 1 106 ? -0.643 -19.207 -0.888 1.00 90.19 106 ASP A C 1
ATOM 843 O O . ASP A 1 106 ? 0.201 -20.054 -1.196 1.00 90.19 106 ASP A O 1
ATOM 847 N N . MET A 1 107 ? -1.426 -18.633 -1.806 1.00 90.38 107 MET A N 1
ATOM 848 C CA . MET A 1 107 ? -1.369 -18.961 -3.230 1.00 90.38 107 MET A CA 1
ATOM 849 C C . MET A 1 107 ? -0.153 -18.357 -3.939 1.00 90.38 107 MET A C 1
ATOM 851 O O . MET A 1 107 ? 0.487 -19.029 -4.751 1.00 90.38 107 MET A O 1
ATOM 855 N N . TYR A 1 108 ? 0.130 -17.076 -3.703 1.00 87.94 108 TYR A N 1
ATOM 856 C CA . TYR A 1 108 ? 1.108 -16.320 -4.487 1.00 87.94 108 TYR A CA 1
ATOM 857 C C . TYR A 1 108 ? 2.466 -16.186 -3.806 1.00 87.94 108 TYR A C 1
ATOM 859 O O . TYR A 1 108 ? 3.439 -15.894 -4.496 1.00 87.94 108 TYR A O 1
ATOM 867 N N . LEU A 1 109 ? 2.563 -16.408 -2.498 1.00 89.56 109 LEU A N 1
ATOM 868 C CA . LEU A 1 109 ? 3.791 -16.361 -1.705 1.00 89.56 109 LEU A CA 1
ATOM 869 C C . LEU A 1 109 ? 3.998 -17.674 -0.925 1.00 89.56 109 LEU A C 1
ATOM 871 O O . LEU A 1 109 ? 4.157 -17.635 0.297 1.00 89.56 109 LEU A O 1
ATOM 875 N N . PRO A 1 110 ? 4.037 -18.848 -1.591 1.00 84.00 110 PRO A N 1
ATOM 876 C CA . PRO A 1 110 ? 4.246 -20.102 -0.882 1.00 84.00 110 PRO A CA 1
ATOM 877 C C . PRO A 1 110 ? 5.576 -20.063 -0.119 1.00 84.00 110 PRO A C 1
ATOM 879 O O . PRO A 1 110 ? 6.631 -19.751 -0.676 1.00 84.00 110 PRO A O 1
ATOM 882 N N . GLY A 1 111 ? 5.532 -20.419 1.166 1.00 79.00 111 GLY A N 1
ATOM 883 C CA . GLY A 1 111 ? 6.714 -20.478 2.034 1.00 79.00 111 GLY A CA 1
ATOM 884 C C . GLY A 1 111 ? 7.668 -21.643 1.734 1.00 79.00 111 GLY A C 1
ATOM 885 O O . GLY A 1 111 ? 8.626 -21.859 2.473 1.00 79.00 111 GLY A O 1
ATOM 886 N N . TYR A 1 112 ? 7.402 -22.423 0.684 1.00 77.38 112 TYR A N 1
ATOM 887 C CA . TYR A 1 112 ? 8.169 -23.597 0.280 1.00 77.38 112 TYR A CA 1
ATOM 888 C C . TYR A 1 112 ? 8.360 -23.629 -1.247 1.00 77.38 112 TYR A C 1
ATOM 890 O O . TYR A 1 112 ? 7.597 -22.993 -1.973 1.00 77.38 112 TYR A O 1
ATOM 898 N N . PRO A 1 113 ? 9.367 -24.360 -1.765 1.00 72.88 113 PRO A N 1
ATOM 899 C CA . PRO A 1 113 ? 9.604 -24.457 -3.202 1.00 72.88 113 PRO A CA 1
ATOM 900 C C . PRO A 1 113 ? 8.392 -24.991 -3.998 1.00 72.88 113 PRO A C 1
ATOM 902 O O . PRO A 1 113 ? 7.774 -25.963 -3.562 1.00 72.88 113 PRO A O 1
ATOM 905 N N . PRO A 1 114 ? 8.107 -24.457 -5.202 1.00 77.06 114 PRO A N 1
ATOM 906 C CA . PRO A 1 114 ? 8.837 -23.386 -5.878 1.00 77.06 114 PRO A CA 1
ATOM 907 C C . PRO A 1 114 ? 8.603 -22.024 -5.211 1.00 77.06 114 PRO A C 1
ATOM 909 O O . PRO A 1 114 ? 7.474 -21.651 -4.917 1.00 77.06 114 PRO A O 1
ATOM 912 N N . MET A 1 115 ? 9.691 -21.279 -4.999 1.00 78.62 115 MET A N 1
ATOM 913 C CA . MET A 1 115 ? 9.622 -19.934 -4.425 1.00 78.62 115 MET A CA 1
ATOM 914 C C . MET A 1 115 ? 8.795 -19.010 -5.319 1.00 78.62 115 MET A C 1
ATOM 916 O O . MET A 1 115 ? 8.846 -19.119 -6.549 1.00 78.62 115 MET A O 1
ATOM 920 N N . SER A 1 116 ? 8.085 -18.067 -4.701 1.00 78.88 116 SER A N 1
ATOM 921 C CA . SER A 1 116 ? 7.329 -17.071 -5.452 1.00 78.88 116 SER A CA 1
ATOM 922 C C . SER A 1 116 ? 8.229 -16.227 -6.363 1.00 78.88 116 SER A C 1
ATOM 924 O O . SER A 1 116 ? 9.285 -15.764 -5.920 1.00 78.88 116 SER A O 1
ATOM 926 N N . PRO A 1 117 ? 7.810 -15.963 -7.615 1.00 75.69 117 PRO A N 1
ATOM 927 C CA . PRO A 1 117 ? 8.498 -15.025 -8.495 1.00 75.69 117 PRO A CA 1
ATOM 928 C C . PRO A 1 117 ? 8.242 -13.556 -8.121 1.00 75.69 117 PRO A C 1
ATOM 930 O O . PRO A 1 117 ? 8.886 -12.673 -8.688 1.00 75.69 117 PRO A O 1
ATOM 933 N N . ILE A 1 118 ? 7.305 -13.271 -7.207 1.00 83.69 118 ILE A N 1
ATOM 934 C CA . ILE A 1 118 ? 7.026 -11.919 -6.714 1.00 83.69 118 ILE A CA 1
ATOM 935 C C . ILE A 1 118 ? 7.514 -11.761 -5.274 1.00 83.69 118 ILE A C 1
ATOM 937 O O . ILE A 1 118 ? 7.472 -12.686 -4.468 1.00 83.69 118 ILE A O 1
ATOM 941 N N . THR A 1 119 ? 7.987 -10.565 -4.936 1.00 85.25 119 THR A N 1
ATOM 942 C CA . THR A 1 119 ? 8.383 -10.243 -3.564 1.00 85.25 119 THR A CA 1
ATOM 943 C C . THR A 1 119 ? 7.156 -9.955 -2.702 1.00 85.25 119 THR A C 1
ATOM 945 O O . THR A 1 119 ? 6.127 -9.489 -3.200 1.00 85.25 119 THR A O 1
ATOM 948 N N . GLY A 1 120 ? 7.299 -10.123 -1.383 1.00 87.56 120 GLY A N 1
ATOM 949 C CA . GLY A 1 120 ? 6.270 -9.720 -0.420 1.00 87.56 120 GLY A CA 1
ATOM 950 C C . GLY A 1 120 ? 5.856 -8.252 -0.576 1.00 87.56 120 GLY A C 1
ATOM 951 O O . GLY A 1 120 ? 4.674 -7.937 -0.577 1.00 87.56 120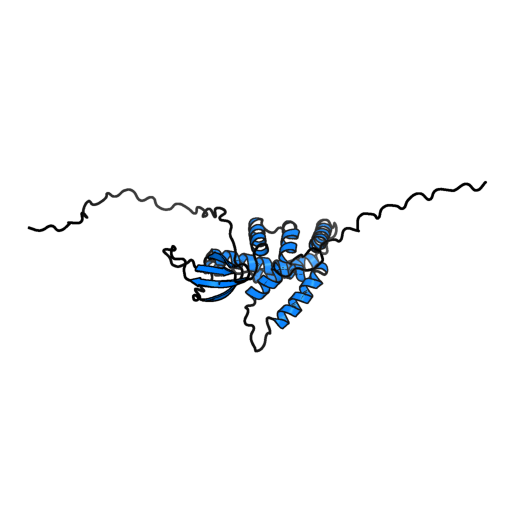 GLY A O 1
ATOM 952 N N . SER A 1 121 ? 6.805 -7.351 -0.849 1.00 84.94 121 SER A N 1
ATOM 953 C CA . SER A 1 121 ? 6.513 -5.928 -1.077 1.00 84.94 121 SER A CA 1
ATOM 954 C C . SER A 1 121 ? 5.602 -5.666 -2.284 1.00 84.94 121 SER A C 1
ATOM 956 O O . SER A 1 121 ? 4.737 -4.785 -2.216 1.00 84.94 121 SER A O 1
ATOM 958 N N . TYR A 1 122 ? 5.757 -6.417 -3.380 1.00 89.81 122 TYR A N 1
ATOM 959 C CA . TYR A 1 122 ? 4.860 -6.321 -4.533 1.00 89.81 122 TYR A CA 1
ATOM 960 C C . TYR A 1 122 ? 3.492 -6.926 -4.244 1.00 89.81 122 TYR A C 1
ATOM 962 O O . TYR A 1 122 ? 2.483 -6.326 -4.620 1.00 89.81 122 TYR A O 1
ATOM 970 N N . PHE A 1 123 ? 3.447 -8.059 -3.542 1.00 92.19 123 PHE A N 1
ATOM 971 C CA . PHE A 1 123 ? 2.192 -8.656 -3.100 1.00 92.19 123 PHE A CA 1
ATOM 972 C C . PHE A 1 123 ? 1.403 -7.703 -2.195 1.00 92.19 123 PHE A C 1
ATOM 974 O O . PHE A 1 123 ? 0.259 -7.392 -2.515 1.00 92.19 123 PHE A O 1
ATOM 981 N N . SER A 1 124 ? 2.018 -7.155 -1.140 1.00 92.00 124 SER A N 1
ATOM 982 C CA . SER A 1 124 ? 1.364 -6.205 -0.229 1.00 92.00 124 SER A CA 1
ATOM 983 C C . SER A 1 124 ? 0.916 -4.939 -0.958 1.00 92.00 124 SER A C 1
ATOM 985 O O . SER A 1 124 ? -0.169 -4.421 -0.714 1.00 92.00 124 SER A O 1
ATOM 987 N N . SER A 1 125 ? 1.720 -4.434 -1.898 1.00 92.69 125 SER A N 1
ATOM 988 C CA . SER A 1 125 ? 1.332 -3.262 -2.694 1.00 92.69 125 SER A CA 1
ATOM 989 C C . SER A 1 125 ? 0.110 -3.533 -3.569 1.00 92.69 125 SER A C 1
ATOM 991 O O . SER A 1 125 ? -0.709 -2.640 -3.769 1.00 92.69 125 SER A O 1
ATOM 993 N N . TRP A 1 126 ? -0.021 -4.735 -4.119 1.00 94.31 126 TRP A N 1
ATOM 994 C CA . TRP A 1 126 ? -1.204 -5.125 -4.878 1.00 94.31 126 TRP A CA 1
ATOM 995 C C . TRP A 1 126 ? -2.410 -5.343 -3.955 1.00 94.31 126 TRP A C 1
ATOM 997 O O . TRP A 1 126 ? -3.458 -4.727 -4.151 1.00 94.31 126 TRP A O 1
ATOM 1007 N N . SER A 1 127 ? -2.256 -6.163 -2.915 1.00 94.88 127 SER A N 1
ATOM 1008 C CA . SER A 1 127 ? -3.361 -6.591 -2.055 1.00 94.88 127 SER A CA 1
ATOM 1009 C C . SER A 1 127 ? -4.004 -5.435 -1.286 1.00 94.88 127 SER A C 1
ATOM 1011 O O . SER A 1 127 ? -5.219 -5.418 -1.091 1.00 94.88 127 SER A O 1
ATOM 1013 N N . LEU A 1 128 ? -3.216 -4.426 -0.907 1.00 95.44 128 LEU A N 1
ATOM 1014 C CA . LEU A 1 128 ? -3.696 -3.287 -0.127 1.00 95.44 128 LEU A CA 1
ATOM 1015 C C . LEU A 1 128 ? -4.341 -2.184 -0.982 1.00 95.44 128 LEU A C 1
ATOM 1017 O O . LEU A 1 128 ? -5.323 -1.570 -0.557 1.00 95.44 128 LEU A O 1
ATOM 1021 N N . PHE A 1 129 ? -3.819 -1.920 -2.182 1.00 95.44 129 PHE A N 1
ATOM 1022 C CA 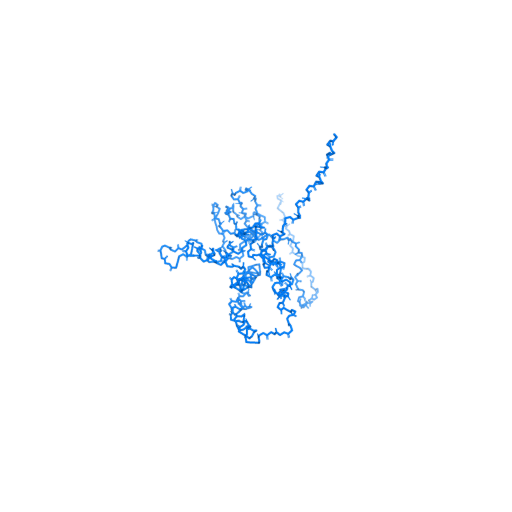. PHE A 1 129 ? -4.223 -0.752 -2.977 1.00 95.44 129 PHE A CA 1
ATOM 1023 C C . PHE A 1 129 ? -5.033 -1.089 -4.232 1.00 95.44 129 PHE A C 1
ATOM 1025 O O . PHE A 1 129 ? -5.774 -0.222 -4.698 1.00 95.44 129 PHE A O 1
ATOM 1032 N N . ASP A 1 130 ? -4.927 -2.314 -4.760 1.00 94.94 130 ASP A N 1
ATOM 1033 C CA . ASP A 1 130 ? -5.479 -2.681 -6.073 1.00 94.94 130 ASP A CA 1
ATOM 1034 C C . ASP A 1 130 ? -6.606 -3.722 -6.010 1.00 94.94 130 ASP A C 1
ATOM 1036 O O . ASP A 1 130 ? -7.222 -3.992 -7.038 1.00 94.94 130 ASP A O 1
ATOM 1040 N N . VAL A 1 131 ? -6.888 -4.319 -4.846 1.00 94.69 131 VAL A N 1
ATOM 1041 C CA . VAL A 1 131 ? -7.950 -5.328 -4.683 1.00 94.69 131 VAL A CA 1
ATOM 1042 C C . VAL A 1 131 ? -9.252 -4.657 -4.230 1.00 94.69 131 VAL A C 1
ATOM 1044 O O . VAL A 1 131 ? -9.392 -4.347 -3.043 1.00 94.69 131 VAL A O 1
ATOM 1047 N N . PRO A 1 132 ? -10.226 -4.421 -5.135 1.00 94.75 132 PRO A N 1
ATOM 1048 C CA . PRO A 1 132 ? -11.517 -3.869 -4.762 1.00 94.75 132 PRO A CA 1
ATOM 1049 C C . PRO A 1 132 ? -12.435 -4.946 -4.176 1.00 94.75 132 PRO A C 1
ATOM 1051 O O . PRO A 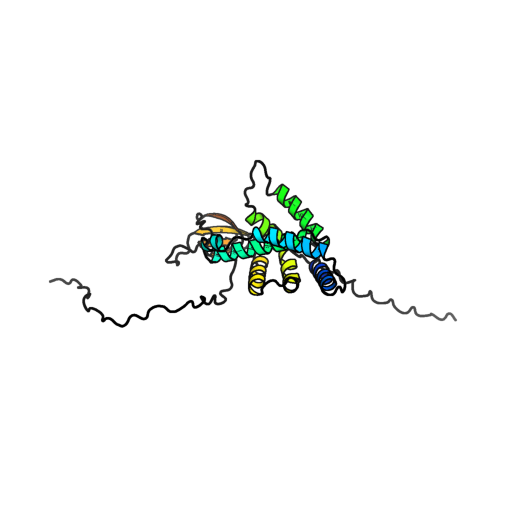1 132 ? -12.537 -6.064 -4.683 1.00 94.75 132 PRO A O 1
ATOM 1054 N N . MET A 1 133 ? -13.184 -4.578 -3.143 1.00 91.62 133 MET A N 1
ATOM 1055 C CA . MET A 1 133 ? -14.180 -5.415 -2.490 1.00 91.62 133 MET A CA 1
ATOM 1056 C C . MET A 1 133 ? -15.480 -4.647 -2.252 1.00 91.62 133 MET A C 1
ATOM 1058 O O . MET A 1 133 ? -15.531 -3.422 -2.130 1.00 91.62 133 MET A O 1
ATOM 1062 N N . GLY A 1 134 ? -16.567 -5.409 -2.132 1.00 85.00 134 GLY A N 1
ATOM 1063 C CA . GLY A 1 134 ? -17.889 -4.855 -1.860 1.00 85.00 134 GLY A CA 1
ATOM 1064 C C . GLY A 1 134 ? -18.510 -4.143 -3.063 1.00 85.00 134 GLY A C 1
ATOM 1065 O O . GLY A 1 134 ? -18.001 -4.167 -4.175 1.00 85.00 134 GLY A O 1
ATOM 1066 N N . TRP A 1 135 ? -19.677 -3.543 -2.841 1.00 85.75 135 TRP A N 1
ATOM 1067 C CA . TRP A 1 135 ? -20.452 -2.886 -3.900 1.00 85.75 135 TRP A CA 1
ATOM 1068 C C . TRP A 1 135 ? -19.898 -1.503 -4.276 1.00 85.75 135 TRP A C 1
ATOM 1070 O O . TRP A 1 135 ? -20.216 -0.996 -5.347 1.00 85.75 135 TRP A O 1
ATOM 1080 N N . ALA A 1 136 ? -19.103 -0.900 -3.391 1.00 90.62 136 ALA A N 1
ATOM 1081 C CA . ALA A 1 136 ? -18.475 0.402 -3.586 1.00 90.62 136 ALA A CA 1
ATOM 1082 C C . ALA A 1 136 ? -17.049 0.298 -4.161 1.00 90.62 136 ALA A C 1
ATOM 1084 O O . ALA A 1 136 ? -16.400 1.326 -4.324 1.00 90.62 136 ALA A O 1
ATOM 1085 N N . ASN A 1 137 ? -16.578 -0.917 -4.489 1.00 92.62 137 ASN A N 1
ATOM 1086 C CA . ASN A 1 137 ? -15.215 -1.187 -4.962 1.00 92.62 137 ASN A CA 1
ATOM 1087 C C . ASN A 1 137 ? -14.138 -0.578 -4.048 1.00 92.62 137 ASN A C 1
ATOM 1089 O O . ASN A 1 137 ? -13.179 0.030 -4.518 1.00 92.62 137 ASN A O 1
ATOM 1093 N N . GLU A 1 138 ? -14.315 -0.728 -2.736 1.00 95.62 138 GLU A N 1
ATOM 1094 C CA . GLU A 1 138 ? -13.354 -0.241 -1.749 1.00 95.62 138 GLU A CA 1
ATOM 1095 C C . GLU A 1 138 ? -12.103 -1.118 -1.774 1.00 95.62 138 GLU A C 1
ATOM 1097 O O . GLU A 1 138 ? -12.203 -2.334 -1.891 1.00 95.62 138 GLU A O 1
ATOM 1102 N N . THR A 1 139 ? -10.936 -0.514 -1.619 1.00 96.88 139 THR A N 1
ATOM 1103 C CA . THR A 1 139 ? -9.662 -1.180 -1.313 1.00 96.88 139 THR A CA 1
ATOM 1104 C C . THR A 1 139 ? -9.258 -0.855 0.127 1.00 96.88 139 THR A C 1
ATOM 1106 O O . THR A 1 139 ? -9.787 0.099 0.718 1.00 96.88 139 THR A O 1
ATOM 1109 N N . VAL A 1 140 ? -8.284 -1.578 0.693 1.00 97.00 140 VAL A N 1
ATOM 1110 C CA . VAL A 1 140 ? -7.741 -1.231 2.020 1.00 97.00 140 VAL A CA 1
ATOM 1111 C C . VAL A 1 140 ? -7.214 0.207 2.018 1.00 97.00 140 VAL A C 1
ATOM 1113 O O . VAL A 1 140 ? -7.509 0.964 2.939 1.00 97.00 140 VAL A O 1
ATOM 1116 N N . GLY A 1 141 ? -6.535 0.638 0.951 1.00 96.19 141 GLY A N 1
ATOM 1117 C CA . GLY A 1 141 ? -6.083 2.023 0.792 1.00 96.19 141 GLY A CA 1
ATOM 1118 C C . GLY A 1 141 ? -7.196 3.065 0.748 1.00 96.19 141 GLY A C 1
ATOM 1119 O O . GLY A 1 141 ? -7.074 4.087 1.424 1.00 96.19 141 GLY A O 1
ATOM 1120 N N . THR A 1 142 ? -8.321 2.816 0.068 1.00 96.19 142 THR A N 1
ATOM 1121 C CA . THR A 1 142 ? -9.462 3.753 0.128 1.00 96.19 142 THR A CA 1
ATOM 1122 C C . THR A 1 142 ? -10.084 3.827 1.522 1.00 96.19 142 THR A C 1
ATOM 1124 O O . THR A 1 142 ? -10.478 4.907 1.961 1.00 96.19 142 THR A O 1
ATOM 1127 N N . ILE A 1 143 ? -10.124 2.704 2.246 1.00 96.38 143 ILE A N 1
ATOM 1128 C CA . ILE A 1 143 ? -10.668 2.642 3.605 1.00 96.38 143 ILE A CA 1
ATOM 1129 C C . ILE A 1 143 ? -9.757 3.403 4.568 1.00 96.38 143 ILE A C 1
ATOM 1131 O O . ILE A 1 143 ? -10.249 4.246 5.317 1.00 96.38 143 ILE A O 1
ATOM 1135 N N . VAL A 1 144 ? -8.440 3.175 4.506 1.00 95.88 144 VAL A N 1
ATOM 1136 C CA . VAL A 1 144 ? -7.442 3.926 5.284 1.00 95.88 144 VAL A CA 1
ATOM 1137 C C . VAL A 1 144 ? -7.533 5.418 4.980 1.00 95.88 144 VAL A C 1
ATOM 1139 O O . VAL A 1 144 ? -7.542 6.217 5.911 1.00 95.88 144 VAL A O 1
ATOM 1142 N N . GLY A 1 145 ? -7.671 5.810 3.710 1.00 94.12 145 GLY A N 1
ATOM 1143 C CA . GLY A 1 145 ? -7.872 7.212 3.333 1.00 94.12 145 GLY A CA 1
ATOM 1144 C C . GLY A 1 145 ? -9.117 7.832 3.981 1.00 94.12 145 GLY A C 1
ATOM 1145 O O . GLY A 1 145 ? -9.066 8.964 4.458 1.00 94.12 145 GLY A O 1
ATOM 1146 N N . ALA A 1 146 ? -10.216 7.079 4.070 1.00 93.25 146 ALA A N 1
ATOM 1147 C CA . ALA A 1 146 ? -11.462 7.548 4.674 1.00 93.25 146 ALA A CA 1
ATOM 1148 C C . ALA A 1 146 ? -11.395 7.661 6.209 1.00 93.25 146 ALA A C 1
ATOM 1150 O O . ALA A 1 146 ? -11.925 8.616 6.780 1.00 93.25 146 ALA A O 1
ATOM 1151 N N . VAL A 1 147 ? -10.753 6.708 6.895 1.00 93.31 147 VAL A N 1
ATOM 1152 C CA . VAL A 1 147 ? -10.677 6.700 8.372 1.00 93.31 147 VAL A CA 1
ATOM 1153 C C . VAL A 1 147 ? -9.440 7.412 8.926 1.00 93.31 147 VAL A C 1
ATOM 1155 O O . VAL A 1 147 ? -9.412 7.774 10.103 1.00 93.31 147 VAL A O 1
ATOM 1158 N N . GLY A 1 148 ? -8.439 7.664 8.085 1.00 91.69 148 GLY A N 1
ATOM 1159 C CA . GLY A 1 148 ? -7.142 8.235 8.438 1.00 91.69 148 GLY A CA 1
ATOM 1160 C C . GLY A 1 148 ? -7.189 9.542 9.233 1.00 91.69 148 GLY A C 1
ATOM 1161 O O . GLY A 1 148 ? -6.492 9.640 10.245 1.00 91.69 148 GLY A O 1
ATOM 1162 N N . PRO A 1 149 ? -8.049 10.518 8.880 1.00 88.50 149 PRO A N 1
ATOM 1163 C CA . PRO A 1 149 ? -8.220 11.728 9.684 1.00 88.50 149 PRO A CA 1
ATOM 1164 C C . PRO A 1 149 ? -8.663 11.442 11.126 1.00 88.50 149 PRO A C 1
ATOM 1166 O O . PRO A 1 149 ? -8.245 12.135 12.049 1.00 88.50 149 PRO A O 1
ATOM 1169 N N . THR A 1 150 ? -9.469 10.396 11.339 1.00 88.56 150 THR A N 1
ATOM 1170 C CA . THR A 1 150 ? -9.923 9.984 12.680 1.00 88.56 150 THR A CA 1
ATOM 1171 C C . THR A 1 150 ? -8.817 9.262 13.453 1.00 88.56 150 THR A C 1
ATOM 1173 O O . THR A 1 150 ? -8.758 9.367 14.674 1.00 88.56 150 THR A O 1
ATOM 1176 N N . LEU A 1 151 ? -7.923 8.559 12.750 1.00 87.31 151 LEU A N 1
ATOM 1177 C CA . LEU A 1 151 ? -6.732 7.925 13.327 1.00 87.31 151 LEU A CA 1
ATOM 1178 C C . LEU A 1 151 ? -5.616 8.929 13.667 1.00 87.31 151 LEU A C 1
ATOM 1180 O O . LEU A 1 151 ? -4.629 8.548 14.288 1.00 87.31 151 LEU A O 1
ATOM 1184 N N . GLY A 1 152 ? -5.751 10.199 13.268 1.00 89.69 152 GLY A N 1
ATOM 1185 C CA . GLY A 1 152 ? -4.715 11.210 13.475 1.00 89.69 152 GLY A CA 1
ATOM 1186 C C . GLY A 1 152 ? -3.511 11.053 12.541 1.00 89.69 152 GLY A C 1
ATOM 1187 O O . GLY A 1 152 ? -2.418 11.503 12.882 1.00 89.69 152 GLY A O 1
ATOM 1188 N N . ILE A 1 153 ? -3.690 10.423 11.372 1.00 92.00 153 ILE A N 1
ATOM 1189 C CA . ILE A 1 153 ? -2.623 10.305 10.370 1.00 92.00 153 ILE A CA 1
ATOM 1190 C C . ILE A 1 153 ? -2.209 11.707 9.916 1.00 92.00 153 ILE A C 1
ATOM 1192 O O . ILE A 1 153 ? -3.046 12.536 9.547 1.00 92.00 153 ILE A O 1
ATOM 1196 N N . HIS A 1 154 ? -0.901 11.967 9.939 1.00 93.12 154 HIS A N 1
ATOM 1197 C CA . HIS A 1 154 ? -0.350 13.261 9.560 1.00 93.12 154 HIS A CA 1
ATOM 1198 C C . HIS A 1 154 ? -0.725 13.615 8.105 1.00 93.12 154 HIS A C 1
ATOM 1200 O O . HIS A 1 154 ? -0.559 12.764 7.229 1.00 93.12 154 HIS A O 1
ATOM 1206 N N . PRO A 1 155 ? -1.154 14.857 7.795 1.00 91.56 155 PRO A N 1
ATOM 1207 C CA . PRO A 1 155 ? -1.641 15.223 6.460 1.00 91.56 155 PRO A CA 1
ATOM 1208 C C . PRO A 1 155 ? -0.673 14.916 5.311 1.00 91.56 155 PRO A C 1
ATOM 1210 O O . PRO A 1 155 ? -1.100 14.469 4.251 1.00 91.56 155 PRO A O 1
ATOM 1213 N N . GLU A 1 156 ? 0.633 15.103 5.520 1.00 91.25 156 GLU A N 1
ATOM 1214 C CA . GLU A 1 156 ? 1.641 14.768 4.501 1.00 91.25 156 GLU A CA 1
ATOM 1215 C C . GLU A 1 156 ? 1.766 13.256 4.266 1.00 91.25 156 GLU A C 1
ATOM 1217 O O . GLU A 1 156 ? 1.951 12.826 3.130 1.00 91.25 156 GLU A O 1
ATOM 1222 N N . LEU A 1 157 ? 1.605 12.434 5.309 1.00 92.19 157 LEU A N 1
ATOM 1223 C CA . LEU A 1 157 ? 1.593 10.980 5.158 1.00 92.19 157 LEU A CA 1
ATOM 1224 C C . LEU A 1 157 ? 0.306 10.524 4.457 1.00 92.19 157 LEU A C 1
ATOM 1226 O O . LEU A 1 157 ? 0.371 9.735 3.516 1.00 92.19 157 LEU A O 1
ATOM 1230 N N . SER A 1 158 ? -0.842 11.105 4.823 1.00 93.38 158 SER A N 1
ATOM 1231 C CA . SER A 1 158 ? -2.119 10.892 4.130 1.00 93.38 158 SER A CA 1
ATOM 1232 C C . SER A 1 158 ? -2.022 11.238 2.644 1.00 93.38 158 SER A C 1
ATOM 1234 O O . SER A 1 158 ? -2.458 10.460 1.801 1.00 93.38 158 SER A O 1
ATOM 1236 N N . ARG A 1 159 ? -1.368 12.354 2.297 1.00 91.94 159 ARG A N 1
ATOM 1237 C CA . ARG A 1 159 ? -1.105 12.731 0.903 1.00 91.94 159 ARG A CA 1
ATOM 1238 C C . ARG A 1 159 ? -0.289 11.666 0.175 1.00 91.94 159 ARG A C 1
ATOM 1240 O O . ARG A 1 159 ? -0.566 11.372 -0.983 1.00 91.94 159 ARG A O 1
ATOM 1247 N N . ILE A 1 160 ? 0.724 11.088 0.816 1.00 92.19 160 ILE A N 1
ATOM 1248 C CA . ILE A 1 160 ? 1.512 10.013 0.202 1.00 92.19 160 ILE A CA 1
ATOM 1249 C C . ILE A 1 160 ? 0.645 8.768 -0.012 1.00 92.19 160 ILE A C 1
ATOM 1251 O O . ILE A 1 160 ? 0.691 8.186 -1.097 1.00 92.19 160 ILE A O 1
ATOM 1255 N N . PHE A 1 161 ? -0.196 8.404 0.960 1.00 93.81 161 PHE A N 1
ATOM 1256 C CA . PHE A 1 161 ? -1.143 7.292 0.831 1.00 93.81 161 PHE A CA 1
ATOM 1257 C C . PHE A 1 161 ? -2.136 7.506 -0.309 1.00 93.81 161 PHE A C 1
ATOM 1259 O O . PHE A 1 161 ? -2.396 6.576 -1.065 1.00 93.81 161 PHE A O 1
ATOM 1266 N N . GLU A 1 162 ? -2.640 8.726 -0.495 1.00 92.69 162 GLU A N 1
ATOM 1267 C CA . GLU A 1 162 ? -3.497 9.068 -1.633 1.00 92.69 162 GLU A CA 1
ATOM 1268 C C . GLU A 1 162 ? -2.782 8.847 -2.965 1.00 92.69 162 GLU A C 1
ATOM 1270 O O . GLU A 1 162 ? -3.382 8.329 -3.906 1.00 92.69 162 GLU A O 1
ATOM 1275 N N . ILE A 1 163 ? -1.496 9.201 -3.066 1.00 91.44 163 ILE A N 1
ATOM 1276 C CA . ILE A 1 163 ? -0.756 8.969 -4.307 1.00 91.44 163 ILE A CA 1
ATOM 1277 C C . ILE A 1 163 ? -0.487 7.469 -4.511 1.00 91.44 163 ILE A C 1
ATOM 1279 O O . ILE A 1 163 ? -0.605 6.987 -5.639 1.00 91.44 163 ILE A O 1
ATOM 1283 N N . LEU A 1 164 ? -0.184 6.714 -3.449 1.00 90.88 164 LEU A N 1
ATOM 1284 C CA . LEU A 1 164 ? -0.075 5.253 -3.523 1.00 90.88 164 LEU A CA 1
ATOM 1285 C C . LEU A 1 164 ? -1.397 4.632 -3.989 1.00 90.88 164 LEU A C 1
ATOM 1287 O O . LEU A 1 164 ? -1.390 3.868 -4.949 1.00 90.88 164 LEU A O 1
ATOM 1291 N N . GLN A 1 165 ? -2.529 5.040 -3.417 1.00 93.00 165 GLN A N 1
ATOM 1292 C CA . GLN A 1 165 ? -3.859 4.563 -3.801 1.00 93.00 165 GLN A CA 1
ATOM 1293 C C . GLN A 1 165 ? -4.273 4.981 -5.223 1.00 93.00 165 GLN A C 1
ATOM 1295 O O . GLN A 1 165 ? -5.009 4.257 -5.888 1.00 93.00 165 GLN A O 1
ATOM 1300 N N . ALA A 1 166 ? -3.830 6.145 -5.701 1.00 91.25 166 ALA A N 1
ATOM 1301 C CA . ALA A 1 166 ? -4.102 6.607 -7.064 1.00 91.25 166 ALA A CA 1
ATOM 1302 C C . ALA A 1 166 ? -3.172 5.975 -8.115 1.00 91.25 166 ALA A C 1
ATOM 1304 O O . ALA A 1 166 ? -3.434 6.068 -9.316 1.00 91.25 166 ALA A O 1
ATOM 1305 N N . SER A 1 167 ? -2.067 5.370 -7.679 1.00 90.25 167 SER A N 1
ATOM 1306 C CA . SER A 1 167 ? -1.208 4.553 -8.534 1.00 90.25 167 SER A CA 1
ATOM 1307 C C . SER A 1 167 ? -1.745 3.123 -8.628 1.00 90.25 167 SER A C 1
ATOM 1309 O O . SER A 1 167 ? -2.693 2.755 -7.940 1.00 90.25 167 SER A O 1
ATOM 1311 N N . ARG A 1 168 ? -1.122 2.291 -9.461 1.00 89.56 168 ARG A N 1
ATOM 1312 C CA . ARG A 1 168 ? -1.446 0.863 -9.552 1.00 89.56 168 ARG A CA 1
ATOM 1313 C C . ARG A 1 168 ? -0.200 0.037 -9.801 1.00 89.56 168 ARG A C 1
ATOM 1315 O O . ARG A 1 168 ? 0.756 0.546 -10.395 1.00 89.56 168 ARG A O 1
ATOM 1322 N N . MET A 1 169 ? -0.241 -1.235 -9.422 1.00 91.94 169 MET A N 1
ATOM 1323 C CA . MET A 1 169 ? 0.679 -2.208 -9.993 1.00 91.94 169 MET A CA 1
ATOM 1324 C C . MET A 1 169 ? 0.424 -2.349 -11.502 1.00 91.94 169 MET A C 1
ATOM 1326 O O . MET A 1 169 ? -0.708 -2.275 -11.996 1.00 91.94 169 MET A O 1
ATOM 1330 N N . GLY A 1 170 ? 1.497 -2.525 -12.262 1.00 92.56 170 GLY A N 1
ATOM 1331 C CA . GLY A 1 170 ? 1.435 -2.707 -13.704 1.00 92.56 170 GLY A CA 1
ATOM 1332 C C . GLY A 1 170 ? 2.637 -3.475 -14.224 1.00 92.56 170 GLY A C 1
ATOM 1333 O O . GLY A 1 170 ? 3.646 -3.617 -13.535 1.00 92.56 170 GLY A O 1
ATOM 1334 N N . ILE A 1 171 ? 2.509 -3.969 -15.454 1.00 94.12 171 ILE A N 1
ATOM 1335 C CA . ILE A 1 171 ? 3.621 -4.565 -16.188 1.00 94.12 171 ILE A CA 1
ATOM 1336 C C . ILE A 1 171 ? 4.106 -3.536 -17.203 1.00 94.12 171 ILE A C 1
ATOM 1338 O O . ILE A 1 171 ? 3.341 -3.045 -18.036 1.00 94.12 171 ILE A O 1
ATOM 1342 N N . TYR A 1 172 ? 5.385 -3.210 -17.122 1.00 94.75 172 TYR A N 1
ATOM 1343 C CA . TYR A 1 172 ? 6.021 -2.197 -17.942 1.00 94.75 172 TYR A CA 1
ATOM 1344 C C . TYR A 1 172 ? 7.177 -2.814 -18.709 1.00 94.75 172 TYR A C 1
ATOM 1346 O O . TYR A 1 172 ? 7.946 -3.587 -18.153 1.00 94.75 172 TYR A O 1
ATOM 1354 N N . ARG A 1 173 ? 7.329 -2.460 -19.980 1.00 96.12 173 ARG A N 1
ATOM 1355 C CA . ARG A 1 173 ? 8.523 -2.789 -20.751 1.00 96.12 173 ARG A CA 1
ATOM 1356 C C . ARG A 1 173 ? 9.553 -1.680 -20.587 1.00 96.12 173 ARG A C 1
ATOM 1358 O O . ARG A 1 173 ? 9.233 -0.517 -20.825 1.00 96.12 173 ARG A O 1
ATOM 1365 N N . HIS A 1 174 ? 10.774 -2.047 -20.223 1.00 94.56 174 HIS A N 1
ATOM 1366 C CA . HIS A 1 174 ? 11.918 -1.147 -20.184 1.00 94.56 174 HIS A CA 1
ATOM 1367 C C . HIS A 1 174 ? 12.380 -0.826 -21.611 1.00 94.56 174 HIS A C 1
ATOM 1369 O O . HIS A 1 174 ? 12.707 -1.729 -22.376 1.00 94.56 174 HIS A O 1
ATOM 1375 N N . GLU A 1 175 ? 12.406 0.446 -22.002 1.00 92.88 175 GLU A N 1
ATOM 1376 C CA . GLU A 1 175 ? 12.767 0.880 -23.365 1.00 92.88 175 GLU A CA 1
ATOM 1377 C C . GLU A 1 175 ? 14.198 1.432 -23.463 1.00 92.88 175 GLU A C 1
ATOM 1379 O O . GLU A 1 175 ? 14.662 1.725 -24.559 1.00 92.88 175 GLU A O 1
ATOM 1384 N N . GLY A 1 176 ? 14.925 1.495 -22.343 1.00 88.81 176 GLY A N 1
ATOM 1385 C CA . GLY A 1 176 ? 16.303 1.986 -22.279 1.00 88.81 176 GLY A CA 1
ATOM 1386 C C . GLY A 1 176 ? 16.453 3.248 -21.424 1.00 88.81 176 GLY A C 1
ATOM 1387 O O . GLY A 1 176 ? 15.458 3.738 -20.875 1.00 88.81 176 GLY A O 1
ATOM 1388 N N . PRO A 1 177 ? 17.691 3.756 -21.295 1.00 85.12 177 PRO A N 1
ATOM 1389 C CA . PRO A 1 177 ? 17.958 5.027 -20.631 1.00 85.12 177 PRO A CA 1
ATOM 1390 C C . PRO A 1 177 ? 17.303 6.190 -21.387 1.00 85.12 177 PRO A C 1
ATOM 1392 O O . PRO A 1 177 ? 17.120 6.147 -22.608 1.00 85.12 177 PRO A O 1
ATOM 1395 N N . ALA A 1 178 ? 16.928 7.235 -20.656 1.00 78.94 178 ALA A N 1
ATOM 1396 C CA . ALA A 1 178 ? 16.410 8.463 -21.236 1.00 78.94 178 ALA A CA 1
ATOM 1397 C C . ALA A 1 178 ? 17.572 9.308 -21.770 1.00 78.94 178 ALA A C 1
ATOM 1399 O O . ALA A 1 178 ? 18.337 9.860 -20.991 1.00 78.94 178 ALA A O 1
ATOM 1400 N N . ALA A 1 179 ? 17.664 9.450 -23.096 1.00 63.56 179 ALA A N 1
ATOM 1401 C CA . ALA A 1 179 ? 18.790 10.073 -23.810 1.00 63.56 179 ALA A CA 1
ATOM 1402 C C . ALA A 1 179 ? 19.108 11.545 -23.443 1.00 63.56 179 ALA A C 1
ATOM 1404 O O . ALA A 1 179 ? 20.089 12.093 -23.931 1.00 63.56 179 ALA A O 1
ATOM 1405 N N . GLU A 1 180 ? 18.275 12.190 -22.624 1.00 63.56 180 GLU A N 1
ATOM 1406 C CA . GLU A 1 180 ? 18.417 13.584 -22.176 1.00 63.56 180 GLU A CA 1
ATOM 1407 C C . GLU A 1 180 ? 18.839 13.702 -20.699 1.00 63.56 180 GLU A C 1
ATOM 1409 O O . GLU A 1 180 ? 18.710 14.776 -20.113 1.00 63.56 180 GLU A O 1
ATOM 1414 N N . ASP A 1 181 ? 19.237 12.604 -20.053 1.00 60.84 181 ASP A N 1
ATOM 1415 C CA . ASP A 1 181 ? 19.686 12.621 -18.661 1.00 60.84 181 ASP A CA 1
ATOM 1416 C C . ASP A 1 181 ? 21.216 12.592 -18.592 1.00 60.84 181 ASP A C 1
ATOM 1418 O O . ASP A 1 181 ? 21.835 11.620 -19.012 1.00 60.84 181 ASP A O 1
ATOM 1422 N N . GLU A 1 182 ? 21.827 13.666 -18.084 1.00 55.91 182 GLU A N 1
ATOM 1423 C CA . GLU A 1 182 ? 23.292 13.787 -17.974 1.00 55.91 182 GLU A CA 1
ATOM 1424 C C . GLU A 1 182 ? 23.891 12.757 -16.997 1.00 55.91 182 GLU A C 1
ATOM 1426 O O . GLU A 1 182 ? 25.062 12.405 -17.131 1.00 55.91 182 GLU A O 1
ATOM 1431 N N . ASP A 1 183 ? 23.075 12.239 -16.069 1.00 61.84 183 ASP A N 1
ATOM 1432 C CA . ASP A 1 183 ? 23.488 11.306 -15.014 1.00 61.84 183 ASP A CA 1
ATOM 1433 C C . ASP A 1 183 ? 23.034 9.843 -15.253 1.00 61.84 183 ASP A C 1
ATOM 1435 O O . ASP A 1 183 ? 23.212 9.001 -14.372 1.00 61.84 183 ASP A O 1
ATOM 1439 N N . ASP A 1 184 ? 22.431 9.516 -16.411 1.00 60.38 184 ASP A N 1
ATOM 1440 C CA . ASP A 1 184 ? 21.908 8.170 -16.753 1.00 60.38 184 ASP A CA 1
ATOM 1441 C C . ASP A 1 184 ? 20.950 7.555 -15.696 1.00 60.38 184 ASP A C 1
ATOM 1443 O O . ASP A 1 184 ? 20.747 6.340 -15.617 1.00 60.38 184 ASP A O 1
ATOM 1447 N N . THR A 1 185 ? 20.315 8.383 -14.863 1.00 73.38 185 THR A N 1
ATOM 1448 C CA . THR A 1 185 ? 19.442 7.926 -13.765 1.00 73.38 185 THR A CA 1
ATOM 1449 C C . THR A 1 185 ? 18.010 7.628 -14.202 1.00 73.38 185 THR A C 1
ATOM 1451 O O . THR A 1 185 ? 17.276 6.897 -13.522 1.00 73.38 185 THR A O 1
ATOM 1454 N N . LEU A 1 186 ? 17.589 8.209 -15.324 1.00 85.75 186 LEU A N 1
ATOM 1455 C CA . LEU A 1 186 ? 16.239 8.109 -15.847 1.00 85.75 186 LEU A CA 1
ATOM 1456 C C . LEU A 1 186 ? 16.126 7.033 -16.925 1.00 85.75 186 LEU A C 1
ATOM 1458 O O . LEU A 1 186 ? 16.927 6.926 -17.848 1.00 85.75 186 LEU A O 1
ATOM 1462 N N . ILE A 1 187 ? 15.038 6.279 -16.841 1.00 88.69 187 ILE A N 1
ATOM 1463 C CA . ILE A 1 187 ? 14.665 5.194 -17.739 1.00 88.69 187 ILE A CA 1
ATOM 1464 C C . ILE A 1 187 ? 13.303 5.467 -18.375 1.00 88.69 187 ILE A C 1
ATOM 1466 O O . ILE A 1 187 ? 12.440 6.159 -17.813 1.00 88.69 187 ILE A O 1
ATOM 1470 N N . HIS A 1 188 ? 13.090 4.876 -19.547 1.00 91.31 188 HIS A N 1
ATOM 1471 C CA . HIS A 1 188 ? 11.789 4.830 -20.196 1.00 91.31 188 HIS A CA 1
ATOM 1472 C C . HIS A 1 188 ? 11.086 3.511 -19.902 1.00 91.31 188 HIS A C 1
ATOM 1474 O O . HIS A 1 188 ? 11.595 2.433 -20.203 1.00 91.31 188 HIS A O 1
ATOM 1480 N N . LEU A 1 189 ? 9.880 3.607 -19.352 1.00 93.19 189 LEU A N 1
ATOM 1481 C CA . LEU A 1 189 ? 8.978 2.480 -19.162 1.00 93.19 189 LEU A CA 1
ATOM 1482 C C . LEU A 1 189 ? 7.750 2.666 -20.045 1.00 93.19 189 LEU A C 1
ATOM 1484 O O . LEU A 1 189 ? 7.160 3.743 -20.064 1.00 93.19 189 LEU A O 1
ATOM 1488 N N . ARG A 1 190 ? 7.312 1.613 -20.731 1.00 95.19 190 ARG A N 1
ATOM 1489 C CA . ARG A 1 190 ? 6.024 1.599 -21.428 1.00 95.19 190 ARG A CA 1
ATOM 1490 C C . ARG A 1 190 ? 5.098 0.589 -20.792 1.00 95.19 190 ARG A C 1
ATOM 1492 O O . ARG A 1 190 ? 5.414 -0.594 -20.748 1.00 95.19 190 ARG A O 1
ATOM 1499 N N . ASP A 1 191 ? 3.941 1.043 -20.343 1.00 95.00 191 ASP A N 1
ATOM 1500 C CA . ASP A 1 191 ? 2.897 0.136 -19.881 1.00 95.00 191 ASP A CA 1
ATOM 1501 C C . ASP A 1 191 ? 2.410 -0.739 -21.039 1.00 95.00 191 ASP A C 1
ATOM 1503 O O . ASP A 1 191 ? 1.993 -0.229 -22.081 1.00 95.00 191 ASP A O 1
ATOM 1507 N N . ILE A 1 192 ? 2.468 -2.058 -20.862 1.00 96.56 192 ILE A N 1
ATOM 1508 C CA . ILE A 1 192 ? 2.125 -3.004 -21.927 1.00 96.56 192 ILE A CA 1
ATOM 1509 C C . ILE A 1 192 ? 0.621 -3.058 -22.215 1.00 96.56 192 ILE A C 1
ATOM 1511 O O . ILE A 1 192 ? 0.233 -3.472 -23.303 1.00 96.56 192 ILE A O 1
ATOM 1515 N N . ILE A 1 193 ? -0.219 -2.649 -21.259 1.00 92.88 193 ILE A N 1
ATOM 1516 C CA . ILE A 1 193 ? -1.678 -2.674 -21.396 1.00 92.88 193 ILE A CA 1
ATOM 1517 C C . ILE A 1 193 ? -2.171 -1.387 -22.051 1.00 92.88 193 ILE A C 1
ATOM 1519 O O . ILE A 1 193 ? -2.948 -1.432 -23.001 1.00 92.88 193 ILE A O 1
ATOM 1523 N N . THR A 1 194 ? -1.727 -0.228 -21.557 1.00 92.25 194 THR A N 1
ATOM 1524 C CA . THR A 1 194 ? -2.205 1.074 -22.061 1.00 92.25 194 THR A CA 1
ATOM 1525 C C . THR A 1 194 ? -1.345 1.651 -23.185 1.00 92.25 194 THR A C 1
ATOM 1527 O O . THR A 1 194 ? -1.753 2.611 -23.836 1.00 92.25 194 THR A O 1
ATOM 1530 N N . GLY A 1 195 ? -0.139 1.120 -23.399 1.00 93.94 195 GLY A N 1
ATOM 1531 C CA . GLY A 1 195 ? 0.846 1.663 -24.335 1.00 93.94 195 GLY A CA 1
ATOM 1532 C C . GLY A 1 195 ? 1.466 2.997 -23.900 1.00 93.94 195 GLY A C 1
ATOM 1533 O O . GLY A 1 195 ? 2.304 3.534 -24.634 1.00 93.94 195 GLY A O 1
ATOM 1534 N N . GLN A 1 196 ? 1.078 3.536 -22.735 1.00 91.88 196 GLN A N 1
ATOM 1535 C CA . GLN A 1 196 ? 1.535 4.838 -22.255 1.00 91.88 196 GLN A CA 1
ATOM 1536 C C . GLN A 1 196 ? 3.027 4.804 -21.897 1.00 91.88 196 GLN A C 1
ATOM 1538 O O . GLN A 1 196 ? 3.454 3.915 -21.152 1.00 91.88 196 GLN A O 1
ATOM 1543 N N . PRO A 1 197 ? 3.823 5.765 -22.402 1.00 91.81 197 PRO A N 1
ATOM 1544 C CA . PRO A 1 197 ? 5.213 5.916 -22.010 1.00 91.81 197 PRO A CA 1
ATOM 1545 C C . PRO A 1 197 ? 5.333 6.718 -20.709 1.00 91.81 197 PRO A C 1
ATOM 1547 O O . PRO A 1 197 ? 4.633 7.709 -20.491 1.00 91.81 197 PRO A O 1
ATOM 1550 N N . TYR A 1 198 ? 6.290 6.327 -19.880 1.00 89.56 198 TYR A N 1
ATOM 1551 C CA . TYR A 1 198 ? 6.668 6.989 -18.642 1.00 89.56 198 TYR A CA 1
ATOM 1552 C C . TYR A 1 198 ? 8.176 7.222 -18.640 1.00 89.56 198 TYR A C 1
ATOM 1554 O O . TYR A 1 198 ? 8.955 6.321 -18.940 1.00 89.56 198 TYR A O 1
ATOM 1562 N N . ARG A 1 199 ? 8.582 8.439 -18.277 1.00 88.81 199 ARG A N 1
ATOM 1563 C CA . ARG A 1 199 ? 9.970 8.772 -17.938 1.00 88.81 199 ARG A CA 1
ATOM 1564 C C . ARG A 1 199 ? 10.083 8.740 -16.418 1.00 88.81 199 ARG A C 1
ATOM 1566 O O . ARG A 1 199 ? 9.311 9.421 -15.737 1.00 88.81 199 ARG A O 1
ATOM 1573 N N . THR A 1 200 ? 10.962 7.903 -15.882 1.00 87.31 200 THR A N 1
ATOM 1574 C CA . THR A 1 200 ? 11.040 7.649 -14.437 1.00 87.31 200 THR A CA 1
ATOM 1575 C C . THR A 1 200 ? 12.448 7.269 -14.002 1.00 87.31 200 THR A C 1
ATOM 1577 O O . THR A 1 200 ? 13.309 7.089 -14.845 1.00 87.31 200 THR A O 1
ATOM 1580 N N . MET A 1 201 ? 12.675 7.152 -12.697 1.00 87.06 201 MET A N 1
ATOM 1581 C CA . MET A 1 201 ? 13.906 6.621 -12.109 1.00 87.06 201 MET A CA 1
ATOM 1582 C C . MET A 1 201 ? 13.585 5.320 -11.373 1.00 87.06 201 MET A C 1
ATOM 1584 O O . MET A 1 201 ? 12.463 5.143 -10.893 1.00 87.06 201 MET A O 1
ATOM 1588 N N . SER A 1 202 ? 14.576 4.444 -11.224 1.00 87.62 202 SER A N 1
ATOM 1589 C CA . SER A 1 202 ? 14.501 3.270 -10.349 1.00 87.62 202 SER A CA 1
ATOM 1590 C C . SER A 1 202 ? 15.295 3.552 -9.070 1.00 87.62 202 SER A C 1
ATOM 1592 O O . SER A 1 202 ? 16.499 3.300 -9.018 1.00 87.62 202 SER A O 1
ATOM 1594 N N . PRO A 1 203 ? 14.670 4.103 -8.013 1.00 84.44 203 PRO A N 1
ATOM 1595 C CA . PRO A 1 203 ? 15.414 4.581 -6.850 1.00 84.44 203 PRO A CA 1
ATOM 1596 C C . PRO A 1 203 ? 15.901 3.427 -5.950 1.00 84.44 203 PRO A C 1
ATOM 1598 O O . PRO A 1 203 ? 16.638 3.664 -5.000 1.00 84.44 203 PRO A O 1
ATOM 1601 N N . ALA A 1 204 ? 15.508 2.186 -6.261 1.00 80.81 204 ALA A N 1
ATOM 1602 C CA . ALA A 1 204 ? 16.036 0.961 -5.662 1.00 80.81 204 ALA A CA 1
ATOM 1603 C C . ALA A 1 204 ? 17.355 0.489 -6.317 1.00 80.81 204 ALA A C 1
ATOM 1605 O O . ALA A 1 204 ? 17.921 -0.511 -5.889 1.00 80.81 204 ALA A O 1
ATOM 1606 N N . GLY A 1 205 ? 17.830 1.173 -7.368 1.00 79.12 205 GLY A N 1
ATOM 1607 C CA . GLY A 1 205 ? 19.094 0.864 -8.044 1.00 79.12 205 GLY A CA 1
ATOM 1608 C C . GLY A 1 205 ? 19.018 -0.252 -9.091 1.00 79.12 205 GLY A C 1
ATOM 1609 O O . GLY A 1 205 ? 20.041 -0.622 -9.661 1.00 79.12 205 GLY A O 1
ATOM 1610 N N . HIS A 1 206 ? 17.827 -0.788 -9.384 1.00 83.88 206 HIS A N 1
ATOM 1611 C CA . HIS A 1 206 ? 17.661 -1.748 -10.481 1.00 83.88 206 HIS A CA 1
ATOM 1612 C C . HIS A 1 206 ? 17.668 -1.014 -11.821 1.00 83.88 206 HIS A C 1
ATOM 1614 O O . HIS A 1 206 ? 16.698 -0.325 -12.133 1.00 83.88 206 HIS A O 1
ATOM 1620 N N . ALA A 1 207 ? 18.743 -1.156 -12.598 1.00 81.00 207 ALA A N 1
ATOM 1621 C CA . ALA A 1 207 ? 18.875 -0.524 -13.913 1.00 81.00 207 ALA A CA 1
ATOM 1622 C C . ALA A 1 207 ? 18.069 -1.249 -15.009 1.00 81.00 207 ALA A C 1
ATOM 1624 O O . ALA A 1 207 ? 17.538 -0.611 -15.909 1.00 81.00 207 ALA A O 1
ATOM 1625 N N . GLY A 1 208 ? 17.960 -2.580 -14.916 1.00 86.50 208 GLY A N 1
ATOM 1626 C CA . GLY A 1 208 ? 17.349 -3.448 -15.931 1.00 86.50 208 GLY A CA 1
ATOM 1627 C C . GLY A 1 208 ? 17.989 -3.372 -17.320 1.00 86.50 208 GLY A C 1
ATOM 1628 O O . GLY A 1 208 ? 19.077 -2.827 -17.512 1.00 86.50 208 GLY A O 1
ATOM 1629 N N . ARG A 1 209 ? 17.330 -3.992 -18.305 1.00 90.12 209 ARG A N 1
ATOM 1630 C CA . ARG A 1 209 ? 17.767 -4.034 -19.711 1.00 90.12 209 ARG A CA 1
ATOM 1631 C C . ARG A 1 209 ? 16.643 -3.627 -20.666 1.00 90.12 209 ARG A C 1
ATOM 1633 O O . ARG A 1 209 ? 15.484 -3.946 -20.409 1.00 90.12 209 ARG A O 1
ATOM 1640 N N . PRO A 1 210 ? 16.946 -2.984 -21.810 1.00 92.38 210 PRO A N 1
ATOM 1641 C CA . PRO A 1 210 ? 15.952 -2.770 -22.861 1.00 92.38 210 PRO A CA 1
ATOM 1642 C C . PRO A 1 210 ? 15.240 -4.078 -23.247 1.00 92.38 210 PRO A C 1
ATOM 1644 O O . PRO A 1 210 ? 15.881 -5.103 -23.468 1.00 92.38 210 PRO A O 1
ATOM 1647 N N . GLY A 1 211 ? 13.911 -4.038 -23.311 1.00 93.56 211 GLY A N 1
ATOM 1648 C CA . GLY A 1 211 ? 13.040 -5.186 -23.560 1.00 93.56 211 GLY A CA 1
ATOM 1649 C C . GLY A 1 211 ? 12.608 -5.960 -22.309 1.00 93.56 211 GLY A C 1
ATOM 1650 O O . GLY A 1 211 ? 11.657 -6.735 -22.399 1.00 93.56 211 GLY A O 1
ATOM 1651 N N . GLU A 1 212 ? 13.240 -5.742 -21.153 1.00 94.56 212 GLU A N 1
ATOM 1652 C CA . GLU A 1 212 ? 12.865 -6.390 -19.890 1.00 94.56 212 GLU A CA 1
ATOM 1653 C C . GLU A 1 212 ? 11.458 -5.967 -19.441 1.00 94.56 212 GLU A C 1
ATOM 1655 O O . GLU A 1 212 ? 11.054 -4.814 -19.619 1.00 94.56 212 GLU A O 1
ATOM 1660 N N . LEU A 1 213 ? 10.705 -6.906 -18.861 1.00 93.88 213 LEU A N 1
ATOM 1661 C CA . LEU A 1 213 ? 9.384 -6.649 -18.292 1.00 93.88 213 LEU A CA 1
ATOM 1662 C C . LEU A 1 213 ? 9.486 -6.465 -16.783 1.00 93.88 213 LEU A C 1
ATOM 1664 O O . LEU A 1 213 ? 10.025 -7.312 -16.078 1.00 93.88 213 LEU A O 1
ATOM 1668 N N . TRP A 1 214 ? 8.938 -5.364 -16.290 1.00 92.25 214 TRP A N 1
ATOM 1669 C CA . TRP A 1 214 ? 8.939 -4.989 -14.886 1.00 92.25 214 TRP A CA 1
ATOM 1670 C C . TRP A 1 214 ? 7.522 -5.036 -14.343 1.00 92.25 214 TRP A C 1
ATOM 1672 O O . TRP A 1 214 ? 6.648 -4.321 -14.831 1.00 92.25 214 TRP A O 1
ATOM 1682 N N . TYR A 1 215 ? 7.307 -5.836 -13.302 1.00 91.44 215 TYR A N 1
ATOM 1683 C CA . TYR A 1 215 ? 6.111 -5.739 -12.476 1.00 91.44 215 TYR A CA 1
ATOM 1684 C C . TYR A 1 215 ? 6.379 -4.748 -11.344 1.00 91.44 215 TYR A C 1
ATOM 1686 O O . TYR A 1 215 ? 7.144 -5.042 -10.431 1.00 91.44 215 TYR A O 1
ATOM 1694 N N . THR A 1 216 ? 5.820 -3.543 -11.438 1.00 90.69 216 THR A N 1
ATOM 1695 C CA . THR A 1 216 ? 6.121 -2.457 -10.495 1.00 90.69 216 THR A CA 1
ATOM 1696 C C . THR A 1 216 ? 4.944 -1.497 -10.334 1.00 90.69 216 THR A C 1
ATOM 1698 O O . THR A 1 216 ? 4.017 -1.486 -11.146 1.00 90.69 216 THR A O 1
ATOM 1701 N N . ARG A 1 217 ? 4.974 -0.681 -9.276 1.00 90.69 217 ARG A N 1
ATOM 1702 C CA . ARG A 1 217 ? 4.038 0.424 -9.048 1.00 90.69 217 ARG A CA 1
ATOM 1703 C C . ARG A 1 217 ? 4.685 1.716 -9.514 1.00 90.69 217 ARG A C 1
ATOM 1705 O O . ARG A 1 217 ? 5.605 2.224 -8.876 1.00 90.69 217 ARG A O 1
ATOM 1712 N N . TYR A 1 218 ? 4.186 2.279 -10.610 1.00 88.50 218 TYR A N 1
ATOM 1713 C CA . TYR A 1 218 ? 4.644 3.593 -11.047 1.00 88.50 218 TYR A CA 1
ATOM 1714 C C . TYR A 1 218 ? 4.058 4.685 -10.147 1.00 88.50 218 TYR A C 1
ATOM 1716 O O . TYR A 1 218 ? 2.855 4.962 -10.167 1.00 88.50 218 TYR A O 1
ATOM 1724 N N . TRP A 1 219 ? 4.928 5.331 -9.373 1.00 83.38 219 TRP A N 1
ATOM 1725 C CA . TRP A 1 219 ? 4.549 6.441 -8.515 1.00 83.38 219 TRP A CA 1
ATOM 1726 C C . TRP A 1 219 ? 4.714 7.773 -9.251 1.00 83.38 219 TRP A C 1
ATOM 1728 O O . TRP A 1 219 ? 5.817 8.301 -9.399 1.00 83.38 219 TRP A O 1
ATOM 1738 N N . ARG A 1 220 ? 3.595 8.360 -9.691 1.00 72.06 220 ARG A N 1
ATOM 1739 C CA . ARG A 1 220 ? 3.599 9.716 -10.242 1.00 72.06 220 ARG A CA 1
ATOM 1740 C C . ARG A 1 220 ? 3.529 10.738 -9.116 1.00 72.06 220 ARG A C 1
ATOM 1742 O O . ARG A 1 220 ? 2.443 11.088 -8.655 1.00 72.06 220 ARG A O 1
ATOM 1749 N N . THR A 1 221 ? 4.664 11.294 -8.720 1.00 60.91 221 THR A N 1
ATOM 1750 C CA . THR A 1 221 ? 4.623 12.569 -8.011 1.00 60.91 221 THR A CA 1
ATOM 1751 C C . THR A 1 221 ? 4.188 13.629 -9.026 1.00 60.91 221 THR A C 1
ATOM 1753 O O . THR A 1 221 ? 4.806 13.825 -10.074 1.00 60.91 221 THR A O 1
ATOM 1756 N N . LYS A 1 222 ? 3.069 14.323 -8.771 1.00 46.28 222 LYS A N 1
ATOM 1757 C CA . LYS A 1 222 ? 2.927 15.653 -9.379 1.00 46.28 222 LYS A CA 1
ATOM 1758 C C . LYS A 1 222 ? 4.159 16.434 -8.910 1.00 46.28 222 LYS A C 1
ATOM 1760 O O . LYS A 1 222 ? 4.473 16.324 -7.724 1.00 46.28 222 LYS A O 1
ATOM 1765 N N . PRO A 1 223 ? 4.839 17.219 -9.760 1.00 36.94 223 PRO A N 1
ATOM 1766 C CA . PRO A 1 223 ? 5.866 18.138 -9.294 1.00 36.94 223 PRO A CA 1
ATOM 1767 C C . PRO A 1 223 ? 5.193 19.250 -8.473 1.00 36.94 223 PRO A C 1
ATOM 1769 O O . PRO A 1 223 ? 5.026 20.383 -8.910 1.00 36.94 223 PRO A O 1
ATOM 1772 N N . SER A 1 224 ? 4.724 18.925 -7.271 1.00 35.81 224 SER A N 1
ATOM 1773 C CA . SER A 1 224 ? 4.522 19.899 -6.217 1.00 35.81 224 SER A CA 1
ATOM 1774 C C . SER A 1 224 ? 5.903 20.186 -5.676 1.00 35.81 224 SER A C 1
ATOM 1776 O O . SER A 1 224 ? 6.558 19.250 -5.228 1.00 35.81 224 SER A O 1
ATOM 1778 N N . ARG A 1 225 ? 6.324 21.452 -5.775 1.00 32.22 225 ARG A N 1
ATOM 1779 C CA . ARG A 1 225 ? 7.557 22.013 -5.211 1.00 32.22 225 ARG A CA 1
ATOM 1780 C C . ARG A 1 225 ? 7.930 21.284 -3.918 1.00 32.22 225 ARG A C 1
ATOM 1782 O O . ARG A 1 225 ? 7.459 21.649 -2.845 1.00 32.22 225 ARG A O 1
ATOM 1789 N N . LEU A 1 226 ? 8.785 20.273 -4.023 1.00 36.25 226 LEU A N 1
ATOM 1790 C CA . LEU A 1 226 ? 9.609 19.845 -2.910 1.00 36.25 226 LEU A CA 1
ATOM 1791 C C . LEU A 1 226 ? 10.603 20.988 -2.764 1.00 36.25 226 LEU A C 1
ATOM 1793 O O . LEU A 1 226 ? 11.657 21.002 -3.391 1.00 36.25 226 LEU A O 1
ATOM 1797 N N . THR A 1 227 ? 10.194 22.045 -2.063 1.00 29.05 227 THR A N 1
ATOM 1798 C CA . THR A 1 227 ? 11.135 23.053 -1.593 1.00 29.05 227 THR A CA 1
ATOM 1799 C C . THR A 1 227 ? 12.164 22.282 -0.780 1.00 29.05 227 THR A C 1
ATOM 1801 O O . THR A 1 227 ? 11.766 21.642 0.197 1.00 29.05 227 THR A O 1
ATOM 1804 N N . PRO A 1 228 ? 13.454 22.298 -1.151 1.00 32.81 228 PRO A N 1
ATOM 1805 C CA . PRO A 1 228 ? 14.468 21.748 -0.276 1.00 32.81 228 PRO A CA 1
ATOM 1806 C C . PRO A 1 228 ? 14.342 22.507 1.041 1.00 32.81 228 PRO A C 1
ATOM 1808 O O . PRO A 1 228 ? 14.282 23.743 1.041 1.00 32.81 228 PRO A O 1
ATOM 1811 N N . ALA A 1 229 ? 14.239 21.780 2.151 1.00 31.75 229 ALA A N 1
ATOM 1812 C CA . ALA A 1 229 ? 14.351 22.377 3.467 1.00 31.75 229 ALA A CA 1
ATOM 1813 C C . ALA A 1 229 ? 15.649 23.197 3.483 1.00 31.75 229 ALA A C 1
ATOM 1815 O O . ALA A 1 229 ? 16.742 22.657 3.314 1.00 31.75 229 ALA A O 1
ATOM 1816 N N . LYS A 1 230 ? 15.529 24.522 3.608 1.00 36.53 230 LYS A N 1
ATOM 1817 C CA . LYS A 1 230 ? 16.678 25.407 3.792 1.00 36.53 230 LYS A CA 1
ATOM 1818 C C . LYS A 1 230 ? 17.273 25.122 5.175 1.00 36.53 230 LYS A C 1
ATOM 1820 O O . LYS A 1 230 ? 16.864 25.732 6.156 1.00 36.53 230 LYS A O 1
ATOM 1825 N N . GLY A 1 231 ? 18.210 24.178 5.238 1.00 28.98 231 GLY A N 1
ATOM 1826 C CA . GLY A 1 231 ? 19.210 24.060 6.303 1.00 28.98 231 GLY A CA 1
ATOM 1827 C C . GLY A 1 231 ? 20.349 25.066 6.087 1.00 28.98 231 GLY A C 1
ATOM 1828 O O . GLY A 1 231 ? 20.505 25.574 4.975 1.00 28.98 231 GLY A O 1
ATOM 1829 N N . PRO A 1 232 ? 21.092 25.439 7.142 1.00 34.47 232 PRO A N 1
ATOM 1830 C CA . PRO A 1 232 ? 21.674 26.765 7.265 1.00 34.47 232 PRO A CA 1
ATOM 1831 C C . PRO A 1 232 ? 22.820 27.016 6.286 1.00 34.47 232 PRO A C 1
ATOM 1833 O O . PRO A 1 232 ? 23.756 26.239 6.132 1.00 34.47 232 PRO A O 1
ATOM 1836 N N . MET A 1 233 ? 22.718 28.189 5.673 1.00 34.72 233 MET A N 1
ATOM 1837 C CA . MET A 1 233 ? 23.707 28.866 4.854 1.00 34.72 233 MET A CA 1
ATOM 1838 C C . MET A 1 233 ? 25.034 28.995 5.619 1.00 34.72 233 MET A C 1
ATOM 1840 O O . MET A 1 233 ? 25.194 29.878 6.460 1.00 34.72 233 MET A O 1
ATOM 1844 N N . LEU A 1 234 ? 25.989 28.117 5.314 1.00 32.91 234 LEU A N 1
ATOM 1845 C CA . LEU A 1 234 ? 27.366 28.210 5.787 1.00 32.91 234 LEU A CA 1
ATOM 1846 C C . LEU A 1 234 ? 28.293 28.620 4.638 1.00 32.91 234 LEU A C 1
ATOM 1848 O O . LEU A 1 234 ? 28.297 28.027 3.565 1.00 32.91 234 LEU A O 1
ATOM 1852 N N . ALA A 1 235 ? 29.083 29.650 4.945 1.00 31.30 235 ALA A N 1
ATOM 1853 C CA . ALA A 1 235 ? 30.222 30.203 4.218 1.00 31.30 235 ALA A CA 1
ATOM 1854 C C . ALA A 1 235 ? 29.942 31.014 2.935 1.00 31.30 235 ALA A C 1
ATOM 1856 O O . ALA A 1 235 ? 30.108 30.564 1.805 1.00 31.30 235 ALA A O 1
ATOM 1857 N N . ARG A 1 236 ? 29.727 32.32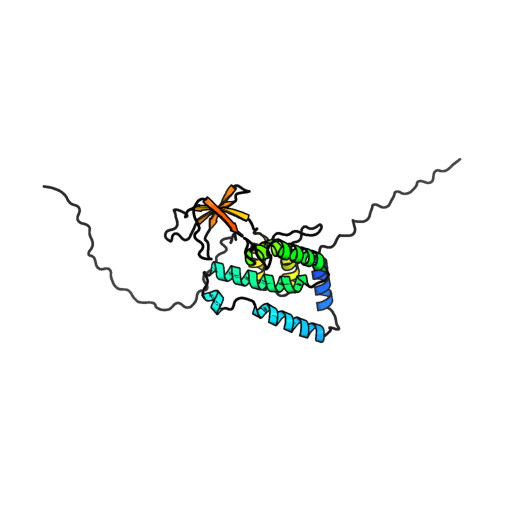4 3.138 1.00 33.19 236 ARG A N 1
ATOM 1858 C CA . ARG A 1 236 ? 30.330 33.337 2.258 1.00 33.19 236 ARG A CA 1
ATOM 1859 C C . ARG A 1 236 ? 31.851 33.120 2.234 1.00 33.19 236 ARG A C 1
ATOM 1861 O O . ARG A 1 236 ? 32.481 33.179 3.288 1.00 33.19 236 ARG A O 1
ATOM 1868 N N . ARG A 1 237 ? 32.449 32.975 1.049 1.00 30.05 237 ARG A N 1
ATOM 1869 C CA . ARG A 1 237 ? 33.840 33.391 0.807 1.00 30.05 237 ARG A CA 1
ATOM 1870 C C . ARG A 1 237 ? 33.848 34.570 -0.174 1.00 30.05 237 ARG A C 1
ATOM 1872 O O . ARG A 1 237 ? 33.050 34.560 -1.111 1.00 30.05 237 ARG A O 1
ATOM 1879 N N . PRO A 1 238 ? 34.682 35.599 0.055 1.00 33.28 238 PRO A N 1
ATOM 1880 C CA . PRO A 1 238 ? 34.719 36.785 -0.782 1.00 33.28 238 PRO A CA 1
ATOM 1881 C C . PRO A 1 238 ? 35.522 36.558 -2.067 1.00 33.28 238 PRO A C 1
ATOM 1883 O O . PRO A 1 238 ? 36.370 35.673 -2.156 1.00 33.28 238 PRO A O 1
ATOM 1886 N N . SER A 1 239 ? 35.209 37.407 -3.042 1.00 40.44 239 SER A N 1
ATOM 1887 C CA . SER A 1 239 ? 35.788 37.543 -4.376 1.00 40.44 239 SER A CA 1
ATOM 1888 C C . SER A 1 239 ? 37.289 37.265 -4.473 1.00 40.44 239 SER A C 1
ATOM 1890 O O . SER A 1 239 ? 38.087 37.927 -3.807 1.00 40.44 239 SER A O 1
ATOM 1892 N N . GLN A 1 240 ? 37.677 36.420 -5.427 1.00 35.97 240 GLN A N 1
ATOM 1893 C CA . GLN A 1 240 ? 38.979 36.526 -6.076 1.00 35.97 240 GLN A CA 1
ATOM 1894 C C . GLN A 1 240 ? 38.814 36.535 -7.596 1.00 35.97 240 GLN A C 1
ATOM 1896 O O . GLN A 1 240 ? 37.955 35.865 -8.167 1.00 35.97 240 GLN A O 1
ATOM 1901 N N . ALA A 1 241 ? 39.600 37.420 -8.197 1.00 35.72 241 ALA A N 1
ATOM 1902 C CA . ALA A 1 241 ? 39.595 37.834 -9.584 1.00 35.72 241 ALA A CA 1
ATOM 1903 C C . ALA A 1 241 ? 39.868 36.686 -10.571 1.00 35.72 241 ALA A C 1
ATOM 1905 O O . ALA A 1 241 ? 40.564 35.721 -10.265 1.00 35.72 241 ALA A O 1
ATOM 1906 N N . ARG A 1 242 ? 39.339 36.840 -11.790 1.00 36.72 242 ARG A N 1
ATOM 1907 C CA . ARG A 1 242 ? 39.631 35.980 -12.944 1.00 36.72 242 ARG A CA 1
ATOM 1908 C C . ARG A 1 242 ? 41.100 36.134 -13.372 1.00 36.72 242 ARG A C 1
ATOM 1910 O O . ARG A 1 242 ? 41.526 37.275 -13.549 1.00 36.72 242 ARG A O 1
ATOM 1917 N N . PRO A 1 243 ? 41.833 35.048 -13.668 1.00 35.25 243 PRO A N 1
ATOM 1918 C CA . PRO A 1 243 ? 43.038 35.126 -14.484 1.00 35.25 243 PRO A CA 1
ATOM 1919 C C . PRO A 1 243 ? 42.671 35.083 -15.973 1.00 35.25 243 PRO A C 1
ATOM 1921 O O . PRO A 1 243 ? 41.937 34.211 -16.435 1.00 35.25 243 PRO A O 1
ATOM 1924 N N . SER A 1 244 ? 43.196 36.044 -16.723 1.00 43.06 244 SER A N 1
ATOM 1925 C CA . SER A 1 244 ? 43.021 36.227 -18.161 1.00 43.06 244 SER A CA 1
ATOM 1926 C C . SER A 1 244 ? 44.085 35.473 -18.960 1.00 43.06 244 SER A C 1
ATOM 1928 O O . SER A 1 244 ? 44.948 36.117 -19.535 1.00 43.06 244 SER A O 1
ATOM 1930 N N . TRP A 1 245 ? 44.049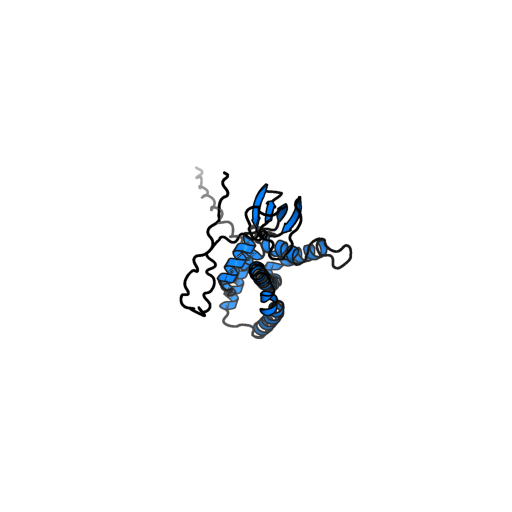 34.140 -19.017 1.00 36.59 245 TRP A N 1
ATOM 1931 C CA . TRP A 1 245 ? 44.872 33.374 -19.969 1.00 36.59 245 TRP A CA 1
ATOM 1932 C C . TRP A 1 245 ? 44.176 32.068 -20.353 1.00 36.59 245 TRP A C 1
ATOM 1934 O O . TRP A 1 245 ? 44.299 31.078 -19.649 1.00 36.59 245 TRP A O 1
ATOM 1944 N N . CYS A 1 246 ? 43.409 32.111 -21.444 1.00 32.31 246 CYS A N 1
ATOM 1945 C CA . CYS A 1 246 ? 43.053 30.981 -22.311 1.00 32.31 246 CYS A CA 1
ATOM 1946 C C . CYS A 1 246 ? 42.304 31.565 -23.521 1.00 32.31 246 CYS A C 1
ATOM 1948 O O . CYS A 1 246 ? 41.078 31.527 -23.595 1.00 32.31 246 CYS A O 1
ATOM 1950 N N . GLN A 1 247 ? 43.040 32.193 -24.442 1.00 39.44 247 GLN A N 1
ATOM 1951 C CA . GLN A 1 247 ? 42.562 32.361 -25.815 1.00 39.44 247 GLN A CA 1
ATOM 1952 C C . GLN A 1 247 ? 43.023 31.142 -26.626 1.00 39.44 247 GLN A C 1
ATOM 1954 O O . GLN A 1 247 ? 44.194 30.775 -26.518 1.00 39.44 247 GLN A O 1
ATOM 1959 N N . PRO A 1 248 ? 42.153 30.517 -27.435 1.00 39.00 248 PRO A N 1
ATOM 1960 C CA . PRO A 1 248 ? 42.575 29.495 -28.378 1.00 39.00 248 PRO A CA 1
ATOM 1961 C C . PRO A 1 248 ? 43.192 30.160 -29.617 1.00 39.00 248 PRO A C 1
ATOM 1963 O O . PRO A 1 248 ? 42.575 31.014 -30.253 1.00 39.00 248 PRO A O 1
ATOM 1966 N N . THR A 1 249 ? 44.414 29.765 -29.969 1.00 42.66 249 THR A N 1
ATOM 1967 C CA . THR A 1 249 ? 45.040 30.096 -31.252 1.00 42.66 249 THR A CA 1
ATOM 1968 C C . THR A 1 249 ? 44.433 29.230 -32.359 1.00 42.66 249 THR A C 1
ATOM 1970 O O . THR A 1 249 ? 44.465 28.003 -32.301 1.00 42.66 249 THR A O 1
ATOM 1973 N N . LEU A 1 250 ? 43.865 29.876 -33.380 1.00 44.88 250 LEU A N 1
ATOM 1974 C CA . LEU A 1 250 ? 43.497 29.251 -34.656 1.00 44.88 250 LEU A CA 1
ATOM 1975 C C . LEU A 1 250 ? 44.737 29.151 -35.567 1.00 44.88 250 LEU A C 1
ATOM 1977 O O . LEU A 1 250 ? 45.576 30.054 -35.530 1.00 44.88 250 LEU A O 1
ATOM 1981 N N . PRO A 1 251 ? 44.862 28.114 -36.416 1.00 46.28 251 PRO A N 1
ATOM 1982 C CA . PRO A 1 251 ? 45.965 27.997 -37.362 1.00 46.28 251 PRO A CA 1
ATOM 1983 C C . PRO A 1 251 ? 45.619 28.671 -38.699 1.00 46.28 251 PRO A C 1
ATOM 1985 O O . PRO A 1 251 ? 44.506 28.530 -39.203 1.00 46.28 251 PRO A O 1
ATOM 1988 N N . SER A 1 252 ? 46.584 29.360 -39.313 1.00 38.38 252 SER A N 1
ATOM 1989 C CA . SER A 1 252 ? 46.501 29.773 -40.721 1.00 38.38 252 SER A CA 1
ATOM 1990 C C . SER A 1 252 ? 47.890 30.032 -41.311 1.00 38.38 252 SER A C 1
ATOM 1992 O O . SER A 1 252 ? 48.494 31.075 -41.087 1.00 38.38 252 SER A O 1
ATOM 1994 N N . THR A 1 253 ? 48.356 29.051 -42.084 1.00 43.12 253 THR A N 1
ATOM 1995 C CA . THR A 1 253 ? 49.056 29.173 -43.379 1.00 43.12 253 THR A CA 1
ATOM 1996 C C . THR A 1 253 ? 49.404 30.584 -43.883 1.00 43.12 253 THR A C 1
ATOM 1998 O O . THR A 1 253 ? 48.509 31.308 -44.317 1.00 43.12 253 THR A O 1
ATOM 2001 N N . ARG A 1 254 ? 50.694 30.923 -43.967 1.00 40.66 254 ARG A N 1
ATOM 2002 C CA . ARG A 1 254 ? 51.570 30.940 -45.164 1.00 40.66 254 ARG A CA 1
ATOM 2003 C C . ARG A 1 254 ? 52.894 31.608 -44.812 1.00 40.66 254 ARG A C 1
ATOM 2005 O O . ARG A 1 254 ? 52.859 32.594 -44.050 1.00 40.66 254 ARG A O 1
#

Sequence (254 aa):
MKQRKRKKGGSAPGPLGQRRTIADKLAQRMHKYLQAKVVDLRSVRDGKMAAEDLRATVASSEKLAELHPAHALYVYAQNEFSVIAEHLLVLPEMRRFYDFIVDAEDMYLPGYPPMSPITGSYFSSWSLFDVPMGWANETVGTIVGAVGPTLGIHPELSRIFEILQASRMGIYRHEGPAAEDEDDTLIHLRDIITGQPYRTMSPAGHAGRPGELWYTRYWRTKPSRLTPAKGPMLARRPSQARPSWCQPTLPSTR

Radius of gyration: 28.16 Å; chains: 1; bounding box: 128×62×75 Å

Secondary structure (DSSP, 8-state):
-----PPPPPPPPPP---PPPHHHHHHHHHHHHHT-SS--HHHHHHHHHHHHHHHTTSPPHHHHHTS-HHHHHHHHHHHHHHHHHHHHHTSGGGHHHHHHHHHHHHHHS-SSSSPPSS-HHHHHHHHHHT--BTTTTB-HHHHHHHHHHHHT--HHHHHHHHHHHHS-EEEEEEEEE-TT-TTS-EEEEEETTT--EEEEE-TT-----TT-EEEEE-----------------------PPP---PPPPP---

pLDDT: mean 78.89, std 21.72, range [28.98, 97.0]

Foldseek 3Di:
DDDDDDDDDDDDPDPDPPPDDLLRVVLVVLVCQVPDPDDDVVVVVVVVVLLVVLVVPQDDPVRLVVFDVVVSLVSNLLSVLVSVLVVVCPDPSNVVLVVVLVVVCCVQQPPDPPGHPDDPSLSSLCSQQPQFDDPVRDGVLNSCLSCVVVVVNDVVSSVVSVLSNVWHWFKWFWQAFDPPDPVSQWTWTAGPPPRDIDIDGDRVPDRDDGRDIDGDIDRDDDPPPPPPPDDDDDDDDDDDDDDPDDDDDDDDDD